Protein AF-0000000087152256 (afdb_homodimer)

Radius of gyration: 22.69 Å; Cα contacts (8 Å, |Δi|>4): 328; chains: 2; bounding box: 46×59×61 Å

Secondary structure (DSSP, 8-state):
--HHHHHHHHHHHHHHHHHHHHHHHHHHHHTT--HHHHHHHHHHHHSTTEEHHHHHHHHT--HHHHHHHHHHHHHTTSEEEEE-SS-TT-EEEEE-HHHHHHHHHHHHHHHHHHHHHTTTS-HHHHHHHHHHHHHHHHHHHHHHSSGGGTTT-/--HHHHHHHHHHHHHHHHHHHHHHHHHHHHTT--HHHHHHHHHHHHSTTEEHHHHHHHHT--HHHHHHHHHHHHHTTSEEEEEETTEEEEEEEEE-HHHHHHHHHHHHHHHHHHHHHTTTS-HHHHHHHHHHHHHHHHHHHHHHSSGGGTTT-

Nearest PDB structures (foldseek):
  3vod-assembly1_A  TM=8.094E-01  e=1.307E-08  Escherichia coli K-12
  5h3r-assembly1_B  TM=8.047E-01  e=1.226E-08  Escherichia coli K-12
  3bpx-assembly1_A  TM=7.370E-01  e=1.150E-08  unclassified
  7kfq-assembly1_A  TM=7.064E-01  e=1.798E-08  Variovorax paradoxus
  3bpv-assembly1_A-2  TM=7.721E-01  e=3.868E-08  unclassified

Structure (mmCIF, N/CA/C/O backbone):
data_AF-0000000087152256-model_v1
#
loop_
_entity.id
_entity.type
_entity.pdbx_description
1 polymer 'Transcriptional regulator SlyA'
#
loop_
_atom_site.group_PDB
_atom_site.id
_atom_site.type_symbol
_atom_site.label_atom_id
_atom_site.label_alt_id
_atom_site.label_comp_id
_atom_site.label_asym_id
_atom_site.label_entity_id
_atom_site.label_seq_id
_atom_site.pdbx_PDB_ins_code
_atom_site.Cartn_x
_atom_site.Cartn_y
_atom_site.Cartn_z
_atom_site.occupancy
_atom_site.B_iso_or_equiv
_atom_site.auth_seq_id
_atom_site.auth_comp_id
_atom_site.auth_asym_id
_atom_site.auth_atom_id
_atom_site.pdbx_PDB_model_num
ATOM 1 N N . MET A 1 1 ? -21.703 11 7.691 1 79.31 1 MET A N 1
ATOM 2 C CA . MET A 1 1 ? -20.438 10.461 8.211 1 79.31 1 MET A CA 1
ATOM 3 C C . MET A 1 1 ? -19.438 11.578 8.477 1 79.31 1 MET A C 1
ATOM 5 O O . MET A 1 1 ? -19.25 12.461 7.637 1 79.31 1 MET A O 1
ATOM 9 N N . SER A 1 2 ? -18.844 11.539 9.711 1 89 2 SER A N 1
ATOM 10 C CA . SER A 1 2 ? -17.922 12.617 10.078 1 89 2 SER A CA 1
ATOM 11 C C . SER A 1 2 ? -16.656 12.578 9.242 1 89 2 SER A C 1
ATOM 13 O O . SER A 1 2 ? -16.219 11.508 8.812 1 89 2 SER A O 1
ATOM 15 N N . LEU A 1 3 ? -16.141 13.758 8.977 1 89.31 3 LEU A N 1
ATOM 16 C CA . LEU A 1 3 ? -14.898 13.867 8.234 1 89.31 3 LEU A CA 1
ATOM 17 C C . LEU A 1 3 ? -13.758 13.156 8.969 1 89.31 3 LEU A C 1
ATOM 19 O O . LEU A 1 3 ? -12.875 12.57 8.336 1 89.31 3 LEU A O 1
ATOM 23 N N . ASP A 1 4 ? -13.867 13.203 10.219 1 90.06 4 ASP A N 1
ATOM 24 C CA . ASP A 1 4 ? -12.859 12.555 11.047 1 90.06 4 ASP A CA 1
ATOM 25 C C . ASP A 1 4 ? -12.852 11.039 10.82 1 90.06 4 ASP A C 1
ATOM 27 O O . ASP A 1 4 ? -11.789 10.422 10.719 1 90.06 4 ASP A O 1
ATOM 31 N N . LEU A 1 5 ? -14.078 10.531 10.75 1 92.81 5 LEU A N 1
ATOM 32 C CA . LEU A 1 5 ? -14.211 9.094 10.516 1 92.81 5 LEU A CA 1
ATOM 33 C C . LEU A 1 5 ? -13.648 8.719 9.148 1 92.81 5 LEU A C 1
ATOM 35 O O . LEU A 1 5 ? -12.953 7.707 9.016 1 92.81 5 LEU A O 1
ATOM 39 N N . LYS A 1 6 ? -13.891 9.555 8.188 1 95.06 6 LYS A N 1
ATOM 40 C CA . LYS A 1 6 ? -13.383 9.305 6.84 1 95.06 6 LYS A CA 1
ATOM 41 C C . LYS A 1 6 ? -11.859 9.359 6.801 1 95.06 6 LYS A C 1
ATOM 43 O O . LYS A 1 6 ? -11.219 8.5 6.199 1 95.06 6 LYS A O 1
ATOM 48 N N . ARG A 1 7 ? -11.297 10.266 7.496 1 92.25 7 ARG A N 1
ATOM 49 C CA . ARG A 1 7 ? -9.852 10.43 7.555 1 92.25 7 ARG A CA 1
ATOM 50 C C . ARG A 1 7 ? -9.195 9.234 8.234 1 92.25 7 ARG A C 1
ATOM 52 O O . ARG A 1 7 ? -8.156 8.75 7.781 1 92.25 7 ARG A O 1
ATOM 59 N N . GLN A 1 8 ? -9.852 8.891 9.273 1 92.44 8 GLN A N 1
ATOM 60 C CA . GLN A 1 8 ? -9.328 7.742 10.008 1 92.44 8 GLN A CA 1
ATOM 61 C C . GLN A 1 8 ? -9.297 6.492 9.133 1 92.44 8 GLN A C 1
ATOM 63 O O . GLN A 1 8 ? -8.328 5.73 9.156 1 92.44 8 GLN A O 1
ATOM 68 N N . PHE A 1 9 ? -10.367 6.316 8.375 1 96.19 9 PHE A N 1
ATOM 69 C CA . PHE A 1 9 ? -10.445 5.148 7.508 1 96.19 9 PHE A CA 1
ATOM 70 C C . PHE A 1 9 ? -9.328 5.168 6.473 1 96.19 9 PHE A C 1
ATOM 72 O O . PHE A 1 9 ? -8.633 4.164 6.285 1 96.19 9 PHE A O 1
ATOM 79 N N . ILE A 1 10 ? -9.117 6.293 5.816 1 95.12 10 ILE A N 1
ATOM 80 C CA . ILE A 1 10 ? -8.086 6.441 4.797 1 95.12 10 ILE A CA 1
ATOM 81 C C . ILE A 1 10 ? -6.715 6.145 5.406 1 95.12 10 ILE A C 1
ATOM 83 O O . ILE A 1 10 ? -5.938 5.375 4.844 1 95.12 10 ILE A O 1
ATOM 87 N N . ALA A 1 11 ? -6.48 6.703 6.543 1 90.31 11 ALA A N 1
ATOM 88 C CA . ALA A 1 11 ? -5.199 6.508 7.219 1 90.31 11 ALA A CA 1
ATOM 89 C C . ALA A 1 11 ? -4.984 5.039 7.574 1 90.31 11 ALA A C 1
ATOM 91 O O . ALA A 1 11 ? -3.9 4.492 7.359 1 90.31 11 ALA A O 1
ATOM 92 N N . GLN A 1 12 ? -6.004 4.426 8.094 1 93.69 12 GLN A N 1
ATOM 93 C CA . GLN A 1 12 ? -5.898 3.037 8.539 1 93.69 12 GLN A CA 1
ATOM 94 C C . GLN A 1 12 ? -5.723 2.094 7.348 1 93.69 12 GLN A C 1
ATOM 96 O O . GLN A 1 12 ? -5.023 1.084 7.449 1 93.69 12 GLN A O 1
ATOM 101 N N . LEU A 1 13 ? -6.418 2.367 6.23 1 96.12 13 LEU A N 1
ATOM 102 C CA . LEU A 1 13 ? -6.27 1.562 5.023 1 96.12 13 LEU A CA 1
ATOM 103 C C . LEU A 1 13 ? -4.828 1.582 4.527 1 96.12 13 LEU A C 1
ATOM 105 O O . LEU A 1 13 ? -4.242 0.529 4.262 1 96.12 13 LEU A O 1
ATOM 109 N N . VAL A 1 14 ? -4.234 2.715 4.484 1 91.81 14 VAL A N 1
ATOM 110 C CA . VAL A 1 14 ? -2.857 2.875 4.027 1 91.81 14 VAL A CA 1
ATOM 111 C C . VAL A 1 14 ? -1.905 2.18 5 1 91.81 14 VAL A C 1
ATOM 113 O O . VAL A 1 14 ? -1.032 1.416 4.582 1 91.81 14 VAL A O 1
ATOM 116 N N . GLU A 1 15 ? -2.094 2.367 6.273 1 89.88 15 GLU A N 1
ATOM 117 C CA . GLU A 1 15 ? -1.191 1.832 7.289 1 89.88 15 GLU A CA 1
ATOM 118 C C . GLU A 1 15 ? -1.275 0.31 7.352 1 89.88 15 GLU A C 1
ATOM 120 O O . GLU A 1 15 ? -0.25 -0.373 7.383 1 89.88 15 GLU A O 1
ATOM 125 N N . SER A 1 16 ? -2.467 -0.252 7.438 1 94.06 16 SER A N 1
ATOM 126 C CA . SER A 1 16 ? -2.645 -1.697 7.523 1 94.06 16 SER A CA 1
ATOM 127 C C . SER A 1 16 ? -2.086 -2.4 6.293 1 94.06 16 SER A C 1
ATOM 129 O O . SER A 1 16 ? -1.457 -3.453 6.402 1 94.06 16 SER A O 1
ATOM 131 N N . SER A 1 17 ? -2.338 -1.814 5.145 1 94.62 17 SER A N 1
ATOM 132 C CA . SER A 1 17 ? -1.815 -2.396 3.912 1 94.62 17 SER A CA 1
ATOM 133 C C . SER A 1 17 ? -0.291 -2.361 3.887 1 94.62 17 SER A C 1
ATOM 135 O O . SER A 1 17 ? 0.349 -3.291 3.393 1 94.62 17 SER A O 1
ATOM 137 N N . ARG A 1 18 ? 0.299 -1.274 4.328 1 89.75 18 ARG A N 1
ATOM 138 C CA . ARG A 1 18 ? 1.753 -1.191 4.414 1 89.75 18 ARG A CA 1
ATOM 139 C C . ARG A 1 18 ? 2.316 -2.309 5.285 1 89.75 18 ARG A C 1
ATOM 141 O O . ARG A 1 18 ? 3.256 -3 4.891 1 89.75 18 ARG A O 1
ATOM 148 N N . LEU A 1 19 ? 1.773 -2.463 6.453 1 90.19 19 LEU A N 1
ATOM 149 C CA . LEU A 1 19 ? 2.219 -3.506 7.371 1 90.19 19 LEU A CA 1
ATOM 150 C C . LEU A 1 19 ? 2.039 -4.887 6.75 1 90.19 19 LEU A C 1
ATOM 152 O O . LEU A 1 19 ? 2.922 -5.742 6.863 1 90.19 19 LEU A O 1
ATOM 156 N N . LEU A 1 20 ? 0.923 -5.125 6.113 1 93.31 20 LEU A N 1
ATOM 157 C CA . LEU A 1 20 ? 0.649 -6.395 5.453 1 93.31 20 LEU A CA 1
ATOM 158 C C . LEU A 1 20 ? 1.659 -6.66 4.344 1 93.31 20 LEU A C 1
ATOM 160 O O . LEU A 1 20 ? 2.199 -7.762 4.238 1 93.31 20 LEU A O 1
ATOM 164 N N . ARG A 1 21 ? 1.879 -5.684 3.525 1 90.5 21 ARG A N 1
ATOM 165 C CA . ARG A 1 21 ? 2.842 -5.82 2.438 1 90.5 21 ARG A CA 1
ATOM 166 C C . ARG A 1 21 ? 4.23 -6.16 2.973 1 90.5 21 ARG A C 1
ATOM 168 O O . ARG A 1 21 ? 4.914 -7.031 2.434 1 90.5 21 ARG A O 1
ATOM 175 N N . ASN A 1 22 ? 4.645 -5.43 3.967 1 89 22 ASN A N 1
ATOM 176 C CA . ASN A 1 22 ? 5.934 -5.73 4.582 1 89 22 ASN A CA 1
ATOM 177 C C . ASN A 1 22 ? 5.984 -7.16 5.109 1 89 22 ASN A C 1
ATOM 179 O O . ASN A 1 22 ? 6.996 -7.848 4.949 1 89 22 ASN A O 1
ATOM 183 N N . TYR A 1 23 ? 4.934 -7.555 5.773 1 90.56 23 TYR A N 1
ATOM 184 C CA . TYR A 1 23 ? 4.828 -8.914 6.293 1 90.56 23 TYR A CA 1
ATOM 185 C C . TYR A 1 23 ? 4.938 -9.938 5.172 1 90.56 23 TYR A C 1
ATOM 187 O O . TYR A 1 23 ? 5.664 -10.93 5.297 1 90.56 23 TYR A O 1
ATOM 195 N N . ILE A 1 24 ? 4.246 -9.734 4.09 1 90.5 24 ILE A N 1
ATOM 196 C CA . ILE A 1 24 ? 4.277 -10.609 2.922 1 90.5 24 ILE A CA 1
ATOM 197 C C . ILE A 1 24 ? 5.688 -10.641 2.338 1 90.5 24 ILE A C 1
ATOM 199 O O . ILE A 1 24 ? 6.223 -11.719 2.055 1 90.5 24 ILE A O 1
ATOM 203 N N . ASP A 1 25 ? 6.285 -9.508 2.158 1 88 25 ASP A N 1
ATOM 204 C CA . ASP A 1 25 ? 7.625 -9.406 1.583 1 88 25 ASP A CA 1
ATOM 205 C C . ASP A 1 25 ? 8.641 -10.172 2.424 1 88 25 ASP A C 1
ATOM 207 O O . ASP A 1 25 ? 9.5 -10.875 1.884 1 88 25 ASP A O 1
ATOM 211 N N . HIS A 1 26 ? 8.516 -9.977 3.684 1 88.44 26 HIS A N 1
ATOM 212 C CA . HIS A 1 26 ? 9.422 -10.672 4.594 1 88.44 26 HIS A CA 1
ATOM 213 C C . HIS A 1 26 ? 9.297 -12.188 4.445 1 88.44 26 HIS A C 1
ATOM 215 O O . HIS A 1 26 ? 10.305 -12.891 4.387 1 88.44 26 HIS A O 1
ATOM 221 N N . ARG A 1 27 ? 8.125 -12.633 4.375 1 86.88 27 ARG A N 1
ATOM 222 C CA . ARG A 1 27 ? 7.883 -14.07 4.246 1 86.88 27 ARG A CA 1
ATOM 223 C C . ARG A 1 27 ? 8.328 -14.578 2.877 1 86.88 27 ARG A C 1
ATOM 225 O O . ARG A 1 27 ? 8.852 -15.688 2.76 1 86.88 27 ARG A O 1
ATOM 232 N N . ALA A 1 28 ? 8.086 -13.805 1.854 1 85.44 28 ALA A N 1
ATOM 233 C CA . ALA A 1 28 ? 8.523 -14.164 0.505 1 85.44 28 ALA A CA 1
ATOM 234 C C . ALA A 1 28 ? 10.047 -14.258 0.425 1 85.44 28 ALA A C 1
ATOM 236 O O . ALA A 1 28 ? 10.586 -15.195 -0.163 1 85.44 28 ALA A O 1
ATOM 237 N N . LYS A 1 29 ? 10.703 -13.305 1.037 1 85.19 29 LYS A N 1
ATOM 238 C CA . LYS A 1 29 ? 12.164 -13.273 1.051 1 85.19 29 LYS A CA 1
ATOM 239 C C . LYS A 1 29 ? 12.734 -14.5 1.753 1 85.19 29 LYS A C 1
ATOM 241 O O . LYS A 1 29 ? 13.75 -15.047 1.328 1 85.19 29 LYS A O 1
ATOM 246 N N . ALA A 1 30 ? 12.102 -14.836 2.773 1 83 30 ALA A N 1
ATOM 247 C CA . ALA A 1 30 ? 12.531 -16.016 3.518 1 83 30 ALA A CA 1
ATOM 248 C C . ALA A 1 30 ? 12.492 -17.266 2.643 1 83 30 ALA A C 1
ATOM 250 O O . ALA A 1 30 ? 13.203 -18.234 2.902 1 83 30 ALA A O 1
ATOM 251 N N . ARG A 1 31 ? 11.766 -17.219 1.541 1 79.88 31 ARG A N 1
ATOM 252 C CA . ARG A 1 31 ? 11.664 -18.344 0.62 1 79.88 31 ARG A CA 1
ATOM 253 C C . ARG A 1 31 ? 12.461 -18.078 -0.655 1 79.88 31 ARG A C 1
ATOM 255 O O . ARG A 1 31 ? 12.32 -18.812 -1.639 1 79.88 31 ARG A O 1
ATOM 262 N N . GLY A 1 32 ? 13.172 -17 -0.677 1 79.62 32 GLY A N 1
ATOM 263 C CA . GLY A 1 32 ? 14.055 -16.703 -1.79 1 79.62 32 GLY A CA 1
ATOM 264 C C . GLY A 1 32 ? 13.336 -16.109 -2.984 1 79.62 32 GLY A C 1
ATOM 265 O O . GLY A 1 32 ? 13.742 -16.312 -4.129 1 79.62 32 GLY A O 1
ATOM 266 N N . THR A 1 33 ? 12.156 -15.492 -2.814 1 85.25 33 THR A N 1
ATOM 267 C CA . THR A 1 33 ? 11.375 -14.922 -3.902 1 85.25 33 THR A CA 1
ATOM 268 C C . THR A 1 33 ? 10.984 -13.477 -3.586 1 85.25 33 THR A C 1
ATOM 270 O O . THR A 1 33 ? 11.25 -12.984 -2.486 1 85.25 33 THR A O 1
ATOM 273 N N . THR A 1 34 ? 10.477 -12.781 -4.559 1 85.56 34 THR A N 1
ATOM 274 C CA . THR A 1 34 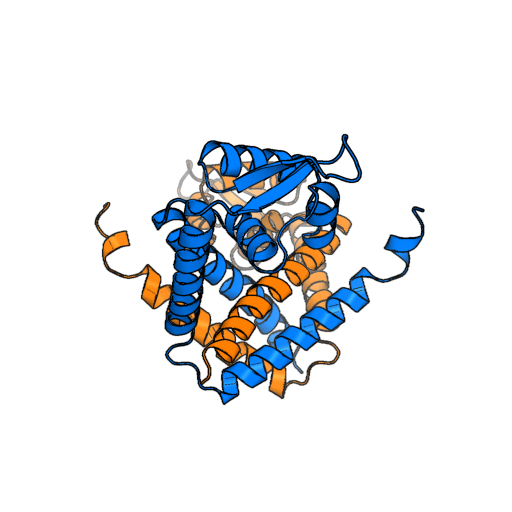? 9.953 -11.43 -4.398 1 85.56 34 THR A CA 1
ATOM 275 C C . THR A 1 34 ? 8.484 -11.359 -4.82 1 85.56 34 THR A C 1
ATOM 277 O O . THR A 1 34 ? 7.996 -12.25 -5.516 1 85.56 34 THR A O 1
ATOM 280 N N . ARG A 1 35 ? 7.855 -10.305 -4.367 1 82.62 35 ARG A N 1
ATOM 281 C CA . ARG A 1 35 ? 6.461 -10.109 -4.742 1 82.62 35 ARG A CA 1
ATOM 282 C C . ARG A 1 35 ? 6.309 -10.031 -6.258 1 82.62 35 ARG A C 1
ATOM 284 O O . ARG A 1 35 ? 5.34 -10.555 -6.82 1 82.62 35 ARG A O 1
ATOM 291 N N . ALA A 1 36 ? 7.234 -9.359 -6.898 1 83.69 36 ALA A N 1
ATOM 292 C CA . ALA A 1 36 ? 7.191 -9.234 -8.352 1 83.69 36 ALA A CA 1
ATOM 293 C C . ALA A 1 36 ? 7.281 -10.602 -9.023 1 83.69 36 ALA A C 1
ATOM 295 O O . ALA A 1 36 ? 6.594 -10.852 -10.016 1 83.69 36 ALA A O 1
ATOM 296 N N . GLN A 1 37 ? 8.062 -11.398 -8.453 1 87.56 37 GLN A N 1
ATOM 297 C CA . GLN A 1 37 ? 8.188 -12.75 -9 1 87.56 37 GLN A CA 1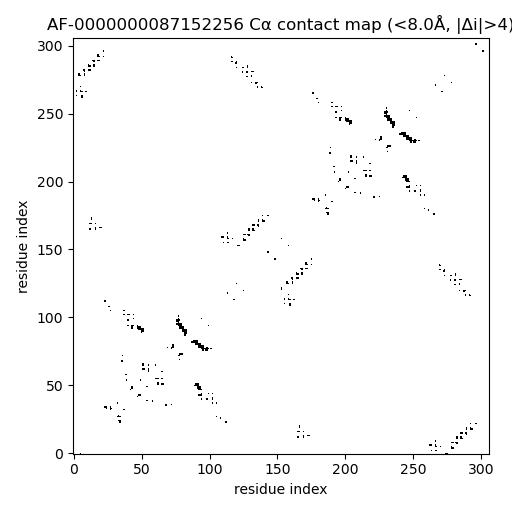
ATOM 298 C C . GLN A 1 37 ? 6.902 -13.547 -8.797 1 87.56 37 GLN A C 1
ATOM 300 O O . GLN A 1 37 ? 6.492 -14.305 -9.672 1 87.56 37 GLN A O 1
ATOM 305 N N . TRP A 1 38 ? 6.27 -13.32 -7.664 1 88.06 38 TRP A N 1
ATOM 306 C CA . TRP A 1 38 ? 5.02 -14.008 -7.352 1 88.06 38 TRP A CA 1
ATOM 307 C C . TRP A 1 38 ? 3.961 -13.719 -8.414 1 88.06 38 TRP A C 1
ATOM 309 O O . TRP A 1 38 ? 3.293 -14.633 -8.898 1 88.06 38 TRP A O 1
ATOM 319 N N . ILE A 1 39 ? 3.84 -12.516 -8.703 1 86.19 39 ILE A N 1
ATOM 320 C CA . ILE A 1 39 ? 2.799 -12.086 -9.633 1 86.19 39 ILE A CA 1
ATOM 321 C C . ILE A 1 39 ? 3 -12.758 -10.984 1 86.19 39 ILE A C 1
ATOM 323 O O . ILE A 1 39 ? 2.045 -13.258 -11.586 1 86.19 39 ILE A O 1
ATOM 327 N N . VAL A 1 40 ? 4.215 -12.812 -11.453 1 91.44 40 VAL A N 1
ATOM 328 C CA . VAL A 1 40 ? 4.535 -13.43 -12.734 1 91.44 40 VAL A CA 1
ATOM 329 C C . VAL A 1 40 ? 4.266 -14.938 -12.664 1 91.44 40 VAL A C 1
ATOM 331 O O . VAL A 1 40 ? 3.604 -15.492 -13.547 1 91.44 40 VAL A O 1
ATOM 334 N N . LEU A 1 41 ? 4.742 -15.562 -11.625 1 93.12 41 LEU A N 1
ATOM 335 C CA . LEU A 1 41 ? 4.633 -17.016 -11.469 1 93.12 41 LEU A CA 1
ATOM 336 C C . LEU A 1 41 ? 3.174 -17.438 -11.352 1 93.12 41 LEU A C 1
ATOM 338 O O . LEU A 1 41 ? 2.752 -18.406 -11.977 1 93.12 41 LEU A O 1
ATOM 342 N N . PHE A 1 42 ? 2.428 -16.719 -10.602 1 90.69 42 PHE A N 1
ATOM 343 C CA . PHE A 1 42 ? 1.02 -17.047 -10.422 1 90.69 42 PHE A CA 1
ATOM 344 C C . PHE A 1 42 ? 0.244 -16.844 -11.719 1 90.69 42 PHE A C 1
ATOM 346 O O . PHE A 1 42 ? -0.636 -17.641 -12.055 1 90.69 42 PHE A O 1
ATOM 353 N N . ARG A 1 43 ? 0.537 -15.766 -12.375 1 91.44 43 ARG A N 1
ATOM 354 C CA . ARG A 1 43 ? -0.142 -15.516 -13.648 1 91.44 43 ARG A CA 1
ATOM 355 C C . ARG A 1 43 ? 0.139 -16.641 -14.641 1 91.44 43 ARG A C 1
ATOM 357 O O . ARG A 1 43 ? -0.769 -17.094 -15.336 1 91.44 43 ARG A O 1
ATOM 364 N N . LEU A 1 44 ? 1.354 -17.109 -14.734 1 93.88 44 LEU A N 1
ATOM 365 C CA . LEU A 1 44 ? 1.743 -18.156 -15.68 1 93.88 44 LEU A CA 1
ATOM 366 C C . LEU A 1 44 ? 1.188 -19.5 -15.258 1 93.88 44 LEU A C 1
ATOM 368 O O . LEU A 1 44 ? 0.98 -20.391 -16.094 1 93.88 44 LEU A O 1
ATOM 372 N N . ARG A 1 45 ? 1.032 -19.672 -13.969 1 92.06 45 ARG A N 1
ATOM 373 C CA . ARG A 1 45 ? 0.361 -20.875 -13.508 1 92.06 45 ARG A CA 1
ATOM 374 C C . ARG A 1 45 ? -1.078 -20.938 -14.008 1 92.06 45 ARG A C 1
ATOM 376 O O . ARG A 1 45 ? -1.573 -22 -14.383 1 92.06 45 ARG A O 1
ATOM 383 N N . GLU A 1 46 ? -1.726 -19.859 -13.969 1 90 46 GLU A N 1
ATOM 384 C CA . GLU A 1 46 ? -3.115 -19.766 -14.414 1 90 46 GLU A CA 1
ATOM 385 C C . GLU A 1 46 ? -3.223 -19.844 -15.93 1 90 46 GLU A C 1
ATOM 387 O O . GLU A 1 46 ? -4.195 -20.391 -16.453 1 90 46 GLU A O 1
ATOM 392 N N . GLN A 1 47 ? -2.295 -19.234 -16.594 1 90.81 47 GLN A N 1
ATOM 393 C CA . GLN A 1 47 ? -2.291 -19.203 -18.062 1 90.81 47 GLN A CA 1
ATOM 394 C C . GLN A 1 47 ? -0.876 -19.344 -18.609 1 90.81 47 GLN A C 1
ATOM 396 O O . GLN A 1 47 ? -0.194 -18.344 -18.859 1 90.81 47 GLN A O 1
ATOM 401 N N . GLU A 1 48 ? -0.511 -20.578 -18.938 1 90.38 48 GLU A N 1
ATOM 402 C CA . GLU A 1 48 ? 0.806 -20.828 -19.516 1 90.38 48 GLU A CA 1
ATOM 403 C C . GLU A 1 48 ? 0.839 -20.438 -21 1 90.38 48 GLU A C 1
ATOM 405 O O . GLU A 1 48 ? -0.208 -20.328 -21.641 1 90.38 48 GLU A O 1
ATOM 410 N N . GLY A 1 49 ? 2.014 -20.172 -21.453 1 93.25 49 GLY A N 1
ATOM 411 C CA . GLY A 1 49 ? 2.197 -19.922 -22.875 1 93.25 49 GLY A CA 1
ATOM 412 C C . GLY A 1 49 ? 1.992 -18.469 -23.266 1 93.25 49 GLY A C 1
ATOM 413 O O . GLY A 1 49 ? 1.911 -18.141 -24.453 1 93.25 49 GLY A O 1
ATOM 414 N N . LEU A 1 50 ? 1.813 -17.656 -22.344 1 94.31 50 LEU A N 1
ATOM 415 C CA . LEU A 1 50 ? 1.736 -16.234 -22.641 1 94.31 50 LEU A CA 1
ATOM 416 C C . LEU A 1 50 ? 3.057 -15.719 -23.203 1 94.31 50 LEU A C 1
ATOM 418 O O . LEU A 1 50 ? 4.129 -16.156 -22.781 1 94.31 50 LEU A O 1
ATOM 422 N N . SER A 1 51 ? 2.928 -14.758 -24.156 1 94.31 51 SER A N 1
ATOM 423 C CA . SER A 1 51 ? 4.117 -14.039 -24.594 1 94.31 51 SER A CA 1
ATOM 424 C C . SER A 1 51 ? 4.531 -12.977 -23.578 1 94.31 51 SER A C 1
ATOM 426 O O . SER A 1 51 ? 3.76 -12.648 -22.672 1 94.31 51 SER A O 1
ATOM 428 N N . GLN A 1 52 ? 5.754 -12.555 -23.719 1 93.19 52 GLN A N 1
ATOM 429 C CA . GLN A 1 52 ? 6.203 -11.469 -22.844 1 93.19 52 GLN A CA 1
ATOM 430 C C . GLN A 1 52 ? 5.301 -10.25 -22.984 1 93.19 52 GLN A C 1
ATOM 432 O O . GLN A 1 52 ? 4.984 -9.594 -21.984 1 93.19 52 GLN A O 1
ATOM 437 N N . VAL A 1 53 ? 4.871 -9.977 -24.234 1 91.12 53 VAL A N 1
ATOM 438 C CA . VAL A 1 53 ? 4.02 -8.828 -24.5 1 91.12 53 VAL A CA 1
ATOM 439 C C . VAL A 1 53 ? 2.662 -9.016 -23.828 1 91.12 53 VAL A C 1
ATOM 441 O O . VAL A 1 53 ? 2.17 -8.109 -23.156 1 91.12 53 VAL A O 1
ATOM 444 N N . ASP A 1 54 ? 2.094 -10.125 -23.953 1 91.31 54 ASP A N 1
ATOM 445 C CA . ASP A 1 54 ? 0.807 -10.43 -23.328 1 91.31 54 ASP A CA 1
ATOM 446 C C . ASP A 1 54 ? 0.898 -10.359 -21.812 1 91.31 54 ASP A C 1
ATOM 448 O O . ASP A 1 54 ? -0.011 -9.844 -21.141 1 91.31 54 ASP A O 1
ATOM 452 N N . LEU A 1 55 ? 1.965 -10.906 -21.297 1 92.88 55 LEU A N 1
ATOM 453 C CA . LEU A 1 55 ? 2.16 -10.922 -19.859 1 92.88 55 LEU A CA 1
ATOM 454 C C . LEU A 1 55 ? 2.301 -9.5 -19.312 1 92.88 55 LEU A C 1
ATOM 456 O O . LEU A 1 55 ? 1.733 -9.18 -18.266 1 92.88 55 LEU A O 1
ATOM 460 N N . ALA A 1 56 ? 3.027 -8.688 -20.016 1 91.19 56 ALA A N 1
ATOM 461 C CA . ALA A 1 56 ? 3.182 -7.289 -19.625 1 91.19 56 ALA A CA 1
ATOM 462 C C . ALA A 1 56 ? 1.833 -6.578 -19.578 1 91.19 56 ALA A C 1
ATOM 464 O O . ALA A 1 56 ? 1.551 -5.82 -18.641 1 91.19 56 ALA A O 1
ATOM 465 N N . ASP A 1 57 ? 0.987 -6.809 -20.547 1 87.5 57 ASP A N 1
ATOM 466 C CA . ASP A 1 57 ? -0.338 -6.207 -20.641 1 87.5 57 ASP A CA 1
ATOM 467 C C . ASP A 1 57 ? -1.236 -6.66 -19.5 1 87.5 57 ASP A C 1
ATOM 469 O O . ASP A 1 57 ? -1.872 -5.832 -18.844 1 87.5 57 ASP A O 1
ATOM 473 N N . VAL A 1 58 ? -1.175 -7.93 -19.25 1 82.94 58 VAL A N 1
ATOM 474 C CA . VAL A 1 58 ? -2.023 -8.516 -18.203 1 82.94 58 VAL A CA 1
ATOM 475 C C . VAL A 1 58 ? -1.604 -7.984 -16.844 1 82.94 58 VAL A C 1
ATOM 477 O O . VAL A 1 58 ? -2.453 -7.715 -15.984 1 82.94 58 VAL A O 1
ATOM 480 N N . LEU A 1 59 ? -0.359 -7.855 -16.578 1 83.62 59 LEU A N 1
ATOM 481 C CA . LEU A 1 59 ? 0.148 -7.457 -15.266 1 83.62 59 LEU A CA 1
ATOM 482 C C . LEU A 1 59 ? 0.257 -5.938 -15.164 1 83.62 59 LEU A C 1
ATOM 484 O O . LEU A 1 59 ? 0.583 -5.406 -14.102 1 83.62 59 LEU A O 1
ATOM 488 N N . GLU A 1 60 ? 0.027 -5.277 -16.266 1 80 60 GLU A N 1
ATOM 489 C CA . GLU A 1 60 ? 0.155 -3.826 -16.328 1 80 60 GLU A CA 1
ATOM 490 C C . GLU A 1 60 ? 1.542 -3.373 -15.875 1 80 60 GLU A C 1
ATOM 492 O O . GLU A 1 60 ? 1.668 -2.465 -15.055 1 80 60 GLU A O 1
ATOM 497 N N . LEU A 1 61 ? 2.516 -4.035 -16.328 1 82.44 61 LEU A N 1
ATOM 498 C CA . LEU A 1 61 ? 3.912 -3.709 -16.062 1 82.44 61 LEU A CA 1
ATOM 499 C C . LEU A 1 61 ? 4.609 -3.203 -17.312 1 82.44 61 LEU A C 1
ATOM 501 O O . LEU A 1 61 ? 4.262 -3.611 -18.438 1 82.44 61 LEU A O 1
ATOM 505 N N . GLN A 1 62 ? 5.598 -2.328 -17.078 1 84.69 62 GLN A N 1
ATOM 506 C CA . GLN A 1 62 ? 6.449 -1.906 -18.188 1 84.69 62 GLN A CA 1
ATOM 507 C C . GLN A 1 62 ? 7.293 -3.066 -18.703 1 84.69 62 GLN A C 1
ATOM 509 O O . GLN A 1 62 ? 7.816 -3.861 -17.922 1 84.69 62 GLN A O 1
ATOM 514 N N . PRO A 1 63 ? 7.406 -3.145 -20.031 1 85.5 63 PRO A N 1
ATOM 515 C CA . 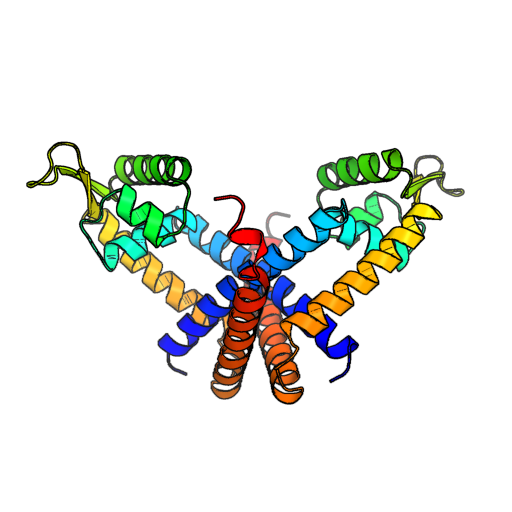PRO A 1 63 ? 8.117 -4.27 -20.641 1 85.5 63 PRO A CA 1
ATOM 516 C C . PRO A 1 63 ? 9.547 -4.418 -20.109 1 85.5 63 PRO A C 1
ATOM 518 O O . PRO A 1 63 ? 10 -5.539 -19.859 1 85.5 63 PRO A O 1
ATOM 521 N N . ILE A 1 64 ? 10.164 -3.385 -19.953 1 85.06 64 ILE A N 1
ATOM 522 C CA . ILE A 1 64 ? 11.555 -3.449 -19.516 1 85.06 64 ILE A CA 1
ATOM 523 C C . ILE A 1 64 ? 11.633 -4.094 -18.125 1 85.06 64 ILE A C 1
ATOM 525 O O . ILE A 1 64 ? 12.523 -4.91 -17.875 1 85.06 64 ILE A O 1
ATOM 529 N N . SER A 1 65 ? 10.75 -3.711 -17.203 1 87 65 SER A N 1
ATOM 530 C CA . SER A 1 65 ? 10.703 -4.27 -15.859 1 87 65 SER A CA 1
ATOM 531 C C . SER A 1 65 ? 10.391 -5.762 -15.891 1 87 65 SER A C 1
ATOM 533 O O . SER A 1 65 ? 10.969 -6.539 -15.125 1 87 65 SER A O 1
ATOM 535 N N . LEU A 1 66 ? 9.617 -6.062 -16.766 1 92.75 66 LEU A N 1
ATOM 536 C CA . LEU A 1 66 ? 9.203 -7.457 -16.875 1 92.75 66 LEU A CA 1
ATOM 537 C C . LEU A 1 66 ? 10.328 -8.32 -17.422 1 92.75 66 LEU A C 1
ATOM 539 O O . LEU A 1 66 ? 10.547 -9.438 -16.953 1 92.75 66 LEU A O 1
ATOM 543 N N . VAL A 1 67 ? 11.07 -7.82 -18.438 1 92.56 67 VAL A N 1
ATOM 544 C CA . VAL A 1 67 ? 12.141 -8.578 -19.078 1 92.56 67 VAL A CA 1
ATOM 545 C C . VAL A 1 67 ? 13.18 -8.984 -18.031 1 92.56 67 VAL A C 1
ATOM 547 O O . VAL A 1 67 ? 13.602 -10.141 -17.984 1 92.56 67 VAL A O 1
ATOM 550 N N . ARG A 1 68 ? 13.531 -8.047 -17.25 1 92.5 68 ARG A N 1
ATOM 551 C CA . ARG A 1 68 ? 14.516 -8.32 -16.203 1 92.5 68 ARG A CA 1
ATOM 552 C C . ARG A 1 68 ? 14.016 -9.391 -15.242 1 92.5 68 ARG A C 1
ATOM 554 O O . ARG A 1 68 ? 14.781 -10.266 -14.82 1 92.5 68 ARG A O 1
ATOM 561 N N . LEU A 1 69 ? 12.82 -9.305 -14.906 1 92.31 69 LEU A N 1
ATOM 562 C CA . LEU A 1 69 ? 12.195 -10.273 -14.008 1 92.31 69 LEU A CA 1
ATOM 563 C C . LEU A 1 69 ? 12.164 -11.656 -14.648 1 92.31 69 LEU A C 1
ATOM 565 O O . LEU A 1 69 ? 12.508 -12.648 -14 1 92.31 69 LEU A O 1
ATOM 569 N N . LEU A 1 70 ? 11.852 -11.688 -15.852 1 95.19 70 LEU A N 1
ATOM 570 C CA . LEU A 1 70 ? 11.781 -12.953 -16.578 1 95.19 70 LEU A CA 1
ATOM 571 C C . LEU A 1 70 ? 13.164 -13.57 -16.719 1 95.19 70 LEU A C 1
ATOM 573 O O . LEU A 1 70 ? 13.328 -14.781 -16.531 1 95.19 70 LEU A O 1
ATOM 577 N N . ASP A 1 71 ? 14.133 -12.766 -17.078 1 94.94 71 ASP A N 1
ATOM 578 C CA . ASP A 1 71 ? 15.508 -13.25 -17.234 1 94.94 71 ASP A CA 1
ATOM 579 C C . ASP A 1 71 ? 16 -13.914 -15.945 1 94.94 71 ASP A C 1
ATOM 581 O O . ASP A 1 71 ? 16.609 -14.984 -15.984 1 94.94 71 ASP A O 1
ATOM 585 N N . ARG A 1 72 ? 15.672 -13.336 -14.852 1 93.56 72 ARG A N 1
ATOM 586 C CA . ARG A 1 72 ? 16.078 -13.875 -13.555 1 93.56 72 ARG A CA 1
ATOM 587 C C . ARG A 1 72 ? 15.391 -15.211 -13.281 1 93.56 72 ARG A C 1
ATOM 589 O O . ARG A 1 72 ? 16.016 -16.141 -12.789 1 93.56 72 ARG A O 1
ATOM 596 N N . LEU A 1 73 ? 14.141 -15.312 -13.578 1 94.88 73 LEU A N 1
ATOM 597 C CA . LEU A 1 73 ? 13.375 -16.531 -13.336 1 94.88 73 LEU A CA 1
ATOM 598 C C . LEU A 1 73 ? 13.859 -17.656 -14.234 1 94.88 73 LEU A C 1
ATOM 600 O O . LEU A 1 73 ? 13.906 -18.812 -13.812 1 94.88 73 LEU A O 1
ATOM 604 N N . VAL A 1 74 ? 14.25 -17.328 -15.445 1 95.81 74 VAL A N 1
ATOM 605 C CA . VAL A 1 74 ? 14.805 -18.312 -16.375 1 95.81 74 VAL A CA 1
ATOM 606 C C . VAL A 1 74 ? 16.172 -18.766 -15.875 1 95.81 74 VAL A C 1
ATOM 608 O O . VAL A 1 74 ? 16.469 -19.953 -15.859 1 95.81 74 VAL A O 1
ATOM 611 N N . GLU A 1 75 ? 16.938 -17.781 -15.516 1 94.94 75 GLU A N 1
ATOM 612 C CA . GLU A 1 75 ? 18.266 -18.078 -15 1 94.94 75 GLU A CA 1
ATOM 613 C C . GLU A 1 75 ? 18.203 -19 -13.789 1 94.94 75 GLU A C 1
ATOM 615 O O . GLU A 1 75 ? 19.062 -19.875 -13.617 1 94.94 75 GLU A O 1
ATOM 620 N N . HIS A 1 76 ? 17.156 -18.938 -12.984 1 93.56 76 HIS A N 1
ATOM 621 C CA . HIS A 1 76 ? 17 -19.734 -11.773 1 93.56 76 HIS A CA 1
ATOM 622 C C . HIS A 1 76 ? 16.281 -21.047 -12.07 1 93.56 76 HIS A C 1
ATOM 624 O O . HIS A 1 76 ? 15.984 -21.812 -11.156 1 93.56 76 HIS A O 1
ATOM 630 N N . GLY A 1 77 ? 16 -21.25 -13.367 1 94.62 77 GLY A N 1
ATOM 631 C CA . GLY A 1 77 ? 15.406 -22.516 -13.789 1 94.62 77 GLY A CA 1
ATOM 632 C C . GLY A 1 77 ? 13.938 -22.641 -13.422 1 94.62 77 GLY A C 1
ATOM 633 O O . GLY A 1 77 ? 13.422 -23.734 -13.266 1 94.62 77 GLY A O 1
ATOM 634 N N . LEU A 1 78 ? 13.219 -21.562 -13.258 1 95.19 78 LEU A N 1
ATOM 635 C CA . LEU A 1 78 ? 11.82 -21.562 -12.836 1 95.19 78 LEU A CA 1
ATOM 636 C C . LEU A 1 78 ? 10.891 -21.375 -14.031 1 95.19 78 LEU A C 1
ATOM 638 O O . LEU A 1 78 ? 9.711 -21.719 -13.961 1 95.19 78 LEU A O 1
ATOM 642 N N . LEU A 1 79 ? 11.445 -20.734 -15.039 1 95.81 79 LEU A N 1
ATOM 643 C CA . LEU A 1 79 ? 10.719 -20.469 -16.281 1 95.81 79 LEU A CA 1
ATOM 644 C C . LEU A 1 79 ? 11.531 -20.906 -17.484 1 95.81 79 LEU A C 1
ATOM 646 O O . LEU A 1 79 ? 12.766 -20.984 -17.422 1 95.81 79 LEU A O 1
ATOM 650 N N . GLU A 1 80 ? 10.883 -21.188 -18.5 1 96.88 80 GLU A N 1
ATOM 651 C CA . GLU A 1 80 ? 11.531 -21.438 -19.781 1 96.88 80 GLU A CA 1
ATOM 652 C C . GLU A 1 80 ? 10.812 -20.719 -20.922 1 96.88 80 GLU A C 1
ATOM 654 O O . GLU A 1 80 ? 9.602 -20.516 -20.875 1 96.88 80 GLU A O 1
ATOM 659 N N . ARG A 1 81 ? 11.602 -20.344 -21.828 1 95.94 81 ARG A N 1
ATOM 660 C CA . ARG A 1 81 ? 11.086 -19.75 -23.062 1 95.94 81 ARG A CA 1
ATOM 661 C C . ARG A 1 81 ? 11.039 -20.766 -24.188 1 95.94 81 ARG A C 1
ATOM 663 O O . ARG A 1 81 ? 12 -21.516 -24.391 1 95.94 81 ARG A O 1
ATOM 670 N N . ARG A 1 82 ? 9.906 -20.812 -24.766 1 95.38 82 ARG A N 1
ATOM 671 C CA . ARG A 1 82 ? 9.758 -21.672 -25.938 1 95.38 82 ARG A CA 1
ATOM 672 C C . ARG A 1 82 ? 9.32 -20.859 -27.156 1 95.38 82 ARG A C 1
ATOM 674 O O . ARG A 1 82 ? 8.461 -19.984 -27.047 1 95.38 82 ARG A O 1
ATOM 681 N N . PRO A 1 83 ? 9.914 -21.172 -28.281 1 93.62 83 PRO A N 1
ATOM 682 C CA . PRO A 1 83 ? 9.477 -20.453 -29.484 1 93.62 83 PRO A CA 1
ATOM 683 C C . PRO A 1 83 ? 8.016 -20.719 -29.828 1 93.62 83 PRO A C 1
ATOM 685 O O . PRO A 1 83 ? 7.523 -21.844 -29.672 1 93.62 83 PRO A O 1
ATOM 688 N N . ASP A 1 84 ? 7.312 -19.672 -30.188 1 91.19 84 ASP A N 1
ATOM 689 C CA . ASP A 1 84 ? 5.941 -19.828 -30.672 1 91.19 84 ASP A CA 1
ATOM 690 C C . ASP A 1 84 ? 5.906 -20.531 -32 1 91.19 84 ASP A C 1
ATOM 692 O O . ASP A 1 84 ? 6.594 -20.141 -32.969 1 91.19 84 ASP A O 1
ATOM 696 N N . PRO A 1 85 ? 5.18 -21.547 -32.062 1 87.62 85 PRO A N 1
ATOM 697 C CA . PRO A 1 85 ? 5.133 -22.281 -33.312 1 87.62 85 PRO A CA 1
ATOM 698 C C . PRO A 1 85 ? 4.562 -21.453 -34.469 1 87.62 85 PRO A C 1
ATOM 700 O O . PRO A 1 85 ? 4.832 -21.75 -35.625 1 87.62 85 PRO A O 1
ATOM 703 N N . ARG A 1 86 ? 3.811 -20.469 -34.156 1 89.94 86 ARG A N 1
ATOM 704 C CA . ARG A 1 86 ? 3.127 -19.688 -35.188 1 89.94 86 ARG A CA 1
ATOM 705 C C . ARG A 1 86 ? 3.883 -18.391 -35.469 1 89.94 86 ARG A C 1
ATOM 707 O O . ARG A 1 86 ? 3.58 -17.703 -36.438 1 89.94 86 ARG A O 1
ATOM 714 N N . ASP A 1 87 ? 4.707 -18.016 -34.625 1 87.94 87 ASP A N 1
ATOM 715 C CA . ASP A 1 87 ? 5.465 -16.781 -34.75 1 87.94 87 ASP A CA 1
ATOM 716 C C . ASP A 1 87 ? 6.887 -16.938 -34.219 1 87.94 87 ASP A C 1
ATOM 718 O O . ASP A 1 87 ? 7.117 -16.797 -33.031 1 87.94 87 ASP A O 1
ATOM 722 N N . ARG A 1 88 ? 7.812 -17.062 -35.125 1 84.56 88 ARG A N 1
ATOM 723 C CA . ARG A 1 88 ? 9.188 -17.375 -34.781 1 84.56 88 ARG A CA 1
ATOM 724 C C . ARG A 1 88 ? 9.82 -16.234 -33.969 1 84.56 88 ARG A C 1
ATOM 726 O O . ARG A 1 88 ? 10.797 -16.438 -33.25 1 84.56 88 ARG A O 1
ATOM 733 N N . ARG A 1 89 ? 9.258 -15.117 -34 1 87 89 ARG A N 1
ATOM 734 C CA . ARG A 1 89 ? 9.844 -13.961 -33.312 1 87 89 ARG A CA 1
ATOM 735 C C . ARG A 1 89 ? 9.312 -13.828 -31.891 1 87 89 ARG A C 1
ATOM 737 O O . ARG A 1 89 ? 9.805 -13 -31.125 1 87 89 ARG A O 1
ATOM 744 N N . THR A 1 90 ? 8.352 -14.664 -31.734 1 90.69 90 THR A N 1
ATOM 745 C CA . THR A 1 90 ? 7.727 -14.562 -30.422 1 90.69 90 THR A CA 1
ATOM 746 C C . THR A 1 90 ? 8.07 -15.781 -29.562 1 90.69 90 THR A C 1
ATOM 748 O O . THR A 1 90 ? 8.062 -16.906 -30.062 1 90.69 90 THR A O 1
ATOM 751 N N . ASN A 1 91 ? 8.469 -15.5 -28.359 1 93.88 91 ASN A N 1
ATOM 752 C CA . ASN A 1 91 ? 8.664 -16.578 -27.391 1 93.88 91 ASN A CA 1
ATOM 753 C C . ASN A 1 91 ? 7.484 -16.672 -26.422 1 93.88 91 ASN A C 1
ATOM 755 O O . ASN A 1 91 ? 6.895 -15.664 -26.047 1 93.88 91 ASN A O 1
ATOM 759 N N . ARG A 1 92 ? 7.203 -17.938 -26.094 1 96.31 92 ARG A N 1
ATOM 760 C CA . ARG A 1 92 ? 6.172 -18.219 -25.094 1 96.31 92 ARG A CA 1
ATOM 761 C C . ARG A 1 92 ? 6.797 -18.625 -23.766 1 96.31 92 ARG A C 1
ATOM 763 O O . ARG A 1 92 ? 7.871 -19.234 -23.734 1 96.31 92 ARG A O 1
ATOM 770 N N . LEU A 1 93 ? 6.07 -18.328 -22.719 1 97 93 LEU A N 1
ATOM 771 C CA . LEU A 1 93 ? 6.609 -18.531 -21.375 1 97 93 LEU A CA 1
ATOM 772 C C . LEU A 1 93 ? 5.922 -19.703 -20.688 1 97 93 LEU A C 1
ATOM 774 O O . LEU A 1 93 ? 4.691 -19.781 -20.656 1 97 93 LEU A O 1
ATOM 778 N N . PHE A 1 94 ? 6.754 -20.625 -20.172 1 96.94 94 PHE A N 1
ATOM 779 C CA . PHE A 1 94 ? 6.238 -21.797 -19.469 1 96.94 94 PHE A CA 1
ATOM 780 C C . PHE A 1 94 ? 6.961 -22 -18.141 1 96.94 94 PHE A C 1
ATOM 782 O O . PHE A 1 94 ? 8.164 -21.75 -18.047 1 96.94 94 PHE A O 1
ATOM 789 N N . LEU A 1 95 ? 6.145 -22.484 -17.188 1 96.94 95 LEU A N 1
ATOM 790 C CA . LEU A 1 95 ? 6.781 -22.875 -15.93 1 96.94 95 LEU A CA 1
ATOM 791 C C . LEU A 1 95 ? 7.539 -24.188 -16.094 1 96.94 95 LEU A C 1
ATOM 793 O O . LEU A 1 95 ? 7.066 -25.094 -16.781 1 96.94 95 LEU A O 1
ATOM 797 N N . THR A 1 96 ? 8.766 -24.25 -15.547 1 96.94 96 THR A N 1
ATOM 798 C CA . THR A 1 96 ? 9.445 -25.531 -15.406 1 96.94 96 THR A CA 1
ATOM 799 C C . THR A 1 96 ? 8.852 -26.344 -14.258 1 96.94 96 THR A C 1
ATOM 801 O O . THR A 1 96 ? 7.938 -25.875 -13.57 1 96.94 96 THR A O 1
ATOM 804 N N . ARG A 1 97 ? 9.305 -27.625 -14.078 1 95.88 97 ARG A N 1
ATOM 805 C CA . ARG A 1 97 ? 8.898 -28.406 -12.914 1 95.88 97 ARG A CA 1
ATOM 806 C C . ARG A 1 97 ? 9.25 -27.688 -11.617 1 95.88 97 ARG A C 1
ATOM 808 O O . ARG A 1 97 ? 8.438 -27.641 -10.688 1 95.88 97 ARG A O 1
ATOM 815 N N . GLY A 1 98 ? 10.438 -27.109 -11.633 1 94 98 GLY A N 1
ATOM 816 C CA . GLY A 1 98 ? 10.852 -26.312 -10.484 1 94 98 GLY A CA 1
ATOM 817 C C . GLY A 1 98 ? 10 -25.078 -10.258 1 94 98 GLY A C 1
ATOM 818 O O . GLY A 1 98 ? 9.695 -24.734 -9.117 1 94 98 GLY A O 1
ATOM 819 N N . GLY A 1 99 ? 9.617 -24.453 -11.375 1 93.88 99 GLY A N 1
ATOM 820 C CA . GLY A 1 99 ? 8.727 -23.312 -11.297 1 93.88 99 GLY A CA 1
ATOM 821 C C . GLY A 1 99 ? 7.359 -23.641 -10.734 1 93.88 99 GLY A C 1
ATOM 822 O O . GLY A 1 99 ? 6.824 -22.906 -9.906 1 93.88 99 GLY A O 1
ATOM 823 N N . ARG A 1 100 ? 6.832 -24.75 -11.117 1 94.44 100 ARG A N 1
ATOM 824 C CA . ARG A 1 100 ? 5.527 -25.203 -10.641 1 94.44 100 ARG A CA 1
ATOM 825 C C . ARG A 1 100 ? 5.578 -25.531 -9.148 1 94.44 100 ARG A C 1
ATOM 827 O O . ARG A 1 100 ? 4.656 -25.188 -8.406 1 94.44 100 ARG A O 1
ATOM 834 N N . GLN A 1 101 ? 6.645 -26.188 -8.781 1 93.31 101 GLN A N 1
ATOM 835 C CA . GLN A 1 101 ? 6.812 -26.5 -7.367 1 93.31 101 GLN A CA 1
ATOM 836 C C . GLN A 1 101 ? 6.898 -25.219 -6.527 1 93.31 101 GLN A C 1
ATOM 838 O O . GLN A 1 101 ? 6.293 -25.141 -5.453 1 93.31 101 GLN A O 1
ATOM 843 N N . LEU A 1 102 ? 7.629 -24.266 -7.02 1 90.81 102 LEU A N 1
ATOM 844 C CA . LEU A 1 102 ? 7.754 -23 -6.297 1 90.81 102 LEU A CA 1
ATOM 845 C C . LEU A 1 102 ? 6.398 -22.312 -6.184 1 90.81 102 LEU A C 1
ATOM 847 O O . LEU A 1 102 ? 6.051 -21.797 -5.121 1 90.81 102 LEU A O 1
ATOM 851 N N . VAL A 1 103 ? 5.641 -22.312 -7.227 1 91.56 103 VAL A N 1
ATOM 852 C CA . VAL A 1 103 ? 4.328 -21.672 -7.219 1 91.56 103 VAL A CA 1
ATOM 853 C C . VAL A 1 103 ? 3.426 -22.359 -6.195 1 91.56 103 VAL A C 1
ATOM 855 O O . VAL A 1 103 ? 2.668 -21.688 -5.48 1 91.56 103 VAL A O 1
ATOM 858 N N . ASP A 1 104 ? 3.523 -23.656 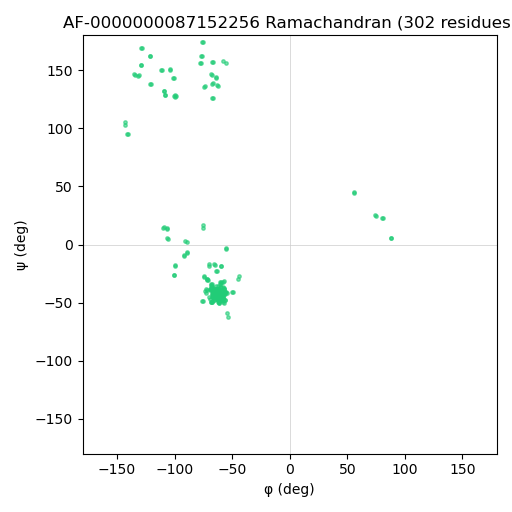-6.121 1 92 104 ASP A N 1
ATOM 859 C CA . ASP A 1 104 ? 2.742 -24.391 -5.133 1 92 104 ASP A CA 1
ATOM 860 C C . ASP A 1 104 ? 3.131 -23.984 -3.713 1 92 104 ASP A C 1
ATOM 862 O O . ASP A 1 104 ? 2.266 -23.797 -2.859 1 92 104 ASP A O 1
ATOM 866 N N . ASP A 1 105 ? 4.406 -23.875 -3.504 1 90.38 105 ASP A N 1
ATOM 867 C CA . ASP A 1 105 ? 4.91 -23.438 -2.205 1 90.38 105 ASP A CA 1
A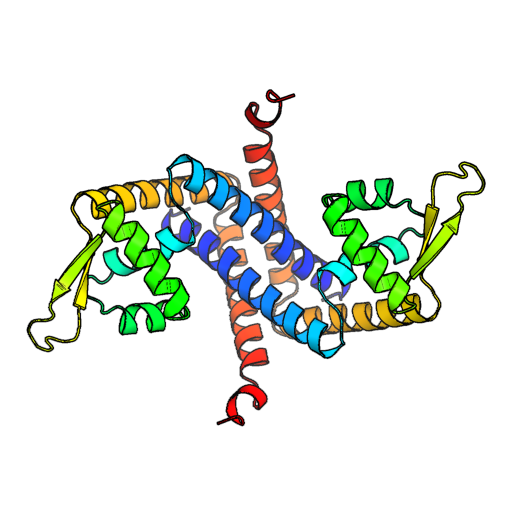TOM 868 C C . ASP A 1 105 ? 4.43 -22.031 -1.88 1 90.38 105 ASP A C 1
ATOM 870 O O . ASP A 1 105 ? 4.051 -21.734 -0.743 1 90.38 105 ASP A O 1
ATOM 874 N N . LEU A 1 106 ? 4.477 -21.219 -2.852 1 89.12 106 LEU A N 1
ATOM 875 C CA . LEU A 1 106 ? 4.039 -19.844 -2.666 1 89.12 106 LEU A CA 1
ATOM 876 C C . LEU A 1 106 ? 2.541 -19.781 -2.391 1 89.12 106 LEU A C 1
ATOM 878 O O . LEU A 1 106 ? 2.084 -18.938 -1.604 1 89.12 106 LEU A O 1
ATOM 882 N N . ASP A 1 107 ? 1.858 -20.609 -3.088 1 89.88 107 ASP A N 1
ATOM 883 C CA . ASP A 1 107 ? 0.418 -20.688 -2.861 1 89.88 107 ASP A CA 1
ATOM 884 C C . ASP A 1 107 ? 0.11 -21.078 -1.417 1 89.88 107 ASP A C 1
ATOM 886 O O . ASP A 1 107 ? -0.772 -20.484 -0.786 1 89.88 107 ASP A O 1
ATOM 890 N N . SER A 1 108 ? 0.841 -22.047 -0.931 1 92.25 108 SER A N 1
ATOM 891 C CA . SER A 1 108 ? 0.709 -22.453 0.465 1 92.25 108 SER A CA 1
ATOM 892 C C . SER A 1 108 ? 1.071 -21.312 1.41 1 92.25 108 SER A C 1
ATOM 894 O O . SER A 1 108 ? 0.432 -21.141 2.449 1 92.25 108 SER A O 1
ATOM 896 N N . LEU A 1 109 ? 2.078 -20.594 1.018 1 91.31 109 LEU A N 1
ATOM 897 C CA . LEU A 1 109 ? 2.494 -19.453 1.811 1 91.31 109 LEU A CA 1
ATOM 898 C C . LEU A 1 109 ? 1.402 -18.375 1.841 1 91.31 109 LEU A C 1
ATOM 900 O O . LEU A 1 109 ? 1.119 -17.812 2.893 1 91.31 109 LEU A O 1
ATOM 904 N N . ARG A 1 110 ? 0.831 -18.125 0.709 1 90.56 110 ARG A N 1
ATOM 905 C CA . ARG A 1 110 ? -0.273 -17.172 0.616 1 90.56 110 ARG A CA 1
ATOM 906 C C . ARG A 1 110 ? -1.42 -17.578 1.536 1 90.56 110 ARG A C 1
ATOM 908 O O . ARG A 1 110 ? -2 -16.734 2.221 1 90.56 110 ARG A O 1
ATOM 915 N N . ASP A 1 111 ? -1.729 -18.844 1.566 1 93.75 111 ASP A N 1
ATOM 916 C CA . ASP A 1 111 ? -2.781 -19.359 2.436 1 93.75 111 ASP A CA 1
ATOM 917 C C . ASP A 1 111 ? -2.426 -19.156 3.906 1 93.75 111 ASP A C 1
ATOM 919 O O . ASP A 1 111 ? -3.277 -18.766 4.707 1 93.75 111 ASP A O 1
ATOM 923 N N . ALA A 1 112 ? -1.199 -19.438 4.207 1 93.88 112 ALA A N 1
ATOM 924 C CA . ALA A 1 112 ? -0.736 -19.297 5.586 1 93.88 112 ALA A CA 1
ATOM 925 C C . ALA A 1 112 ? -0.811 -17.844 6.035 1 93.88 112 ALA A C 1
ATOM 927 O O . ALA A 1 112 ? -1.232 -17.562 7.16 1 93.88 112 ALA A O 1
ATOM 928 N N . ILE A 1 113 ? -0.406 -16.984 5.184 1 93.19 113 ILE A N 1
ATOM 929 C CA . ILE A 1 113 ? -0.442 -15.555 5.496 1 93.19 113 ILE A CA 1
ATOM 930 C C . ILE A 1 113 ? -1.883 -15.117 5.754 1 93.19 113 ILE A C 1
ATOM 932 O O . ILE A 1 113 ? -2.174 -14.484 6.766 1 93.19 113 ILE A O 1
ATOM 936 N N . ALA A 1 114 ? -2.775 -15.477 4.836 1 95.62 114 ALA A N 1
ATOM 937 C CA . ALA A 1 114 ? -4.184 -15.109 4.977 1 95.62 114 ALA A CA 1
ATOM 938 C C . ALA A 1 114 ? -4.77 -15.656 6.273 1 95.62 114 ALA A C 1
ATOM 940 O O . ALA A 1 114 ? -5.461 -14.945 7 1 95.62 114 ALA A O 1
ATOM 941 N N . SER A 1 115 ? -4.438 -16.875 6.551 1 95.62 115 SER A N 1
ATOM 942 C CA . SER A 1 115 ? -4.945 -17.531 7.75 1 95.62 115 SER A CA 1
ATOM 943 C C . SER A 1 115 ? -4.395 -16.891 9.016 1 95.62 115 SER A C 1
ATOM 945 O O . SER A 1 115 ? -5.133 -16.656 9.977 1 95.62 115 SER A O 1
ATOM 947 N N . ASP A 1 116 ? -3.104 -16.562 8.992 1 94.38 116 ASP A N 1
ATOM 948 C CA . ASP A 1 116 ? -2.455 -15.961 10.156 1 94.38 116 ASP A CA 1
ATOM 949 C C . ASP A 1 116 ? -2.998 -14.555 10.43 1 94.38 116 ASP A C 1
ATOM 951 O O . ASP A 1 116 ? -3.406 -14.25 11.547 1 94.38 116 ASP A O 1
ATOM 955 N N . VAL A 1 117 ? -3.043 -13.781 9.43 1 95.12 117 VAL A N 1
ATOM 956 C CA . VAL A 1 117 ? -3.389 -12.375 9.539 1 95.12 117 VAL A CA 1
ATOM 957 C C . VAL A 1 117 ? -4.855 -12.227 9.93 1 95.12 117 VAL A C 1
ATOM 959 O O . VAL A 1 117 ? -5.219 -11.336 10.703 1 95.12 117 VAL A O 1
ATOM 962 N N . LEU A 1 118 ? -5.715 -13.125 9.461 1 96.44 118 LEU A N 1
ATOM 963 C CA . LEU A 1 118 ? -7.148 -12.977 9.68 1 96.44 118 LEU A CA 1
ATOM 964 C C . LEU A 1 118 ? -7.648 -13.969 10.719 1 96.44 118 LEU A C 1
ATOM 966 O O . LEU A 1 118 ? -8.852 -14.195 10.836 1 96.44 118 LEU A O 1
ATOM 970 N N . ARG A 1 119 ? -6.734 -14.539 11.414 1 93.12 119 ARG A N 1
ATOM 971 C CA . ARG A 1 119 ? -7.031 -15.625 12.344 1 93.12 119 ARG A CA 1
ATOM 972 C C . ARG A 1 119 ? -8.18 -15.242 13.273 1 93.12 119 ARG A C 1
ATOM 974 O O . ARG A 1 119 ? -9.07 -16.062 13.531 1 93.12 119 ARG A O 1
ATOM 981 N N . ASP A 1 120 ? -8.25 -14.023 13.781 1 88.56 120 ASP A N 1
ATOM 982 C CA . ASP A 1 120 ? -9.203 -13.633 14.812 1 88.56 120 ASP A CA 1
ATOM 983 C C . ASP A 1 120 ? -10.273 -12.695 14.25 1 88.56 120 ASP A C 1
ATOM 985 O O . ASP A 1 120 ? -11 -12.055 15.008 1 88.56 120 ASP A O 1
ATOM 989 N N . VAL A 1 121 ? -10.367 -12.625 12.969 1 93.31 121 VAL A N 1
ATOM 990 C CA . VAL A 1 121 ? -11.359 -11.766 12.336 1 93.31 121 VAL A CA 1
ATOM 991 C C . VAL A 1 121 ? -12.555 -12.609 11.891 1 93.31 121 VAL A C 1
ATOM 993 O O . VAL A 1 121 ? -12.391 -13.648 11.242 1 93.31 121 VAL A O 1
ATOM 996 N N . SER A 1 122 ? -13.734 -12.227 12.273 1 93.31 122 SER A N 1
ATOM 997 C CA . SER A 1 122 ? -14.938 -12.984 11.938 1 93.31 122 SER A CA 1
ATOM 998 C C . SER A 1 122 ? -15.227 -12.938 10.445 1 93.31 122 SER A C 1
ATOM 1000 O O . SER A 1 122 ? -14.812 -12 9.758 1 93.31 122 SER A O 1
ATOM 1002 N N . ALA A 1 123 ? -15.984 -13.953 9.969 1 94.5 123 ALA A N 1
ATOM 1003 C CA . ALA A 1 123 ? -16.391 -13.992 8.57 1 94.5 123 ALA A CA 1
ATOM 1004 C C . ALA A 1 123 ? -17.203 -12.766 8.203 1 94.5 123 ALA A C 1
ATOM 1006 O O . ALA A 1 123 ? -17.062 -12.211 7.109 1 94.5 123 ALA A O 1
ATOM 1007 N N . LYS A 1 124 ? -17.984 -12.359 9.133 1 93.12 124 LYS A N 1
ATOM 1008 C CA . LYS A 1 124 ? -18.844 -11.188 8.906 1 93.12 124 LYS A CA 1
ATOM 1009 C C . LYS A 1 124 ? -18 -9.93 8.711 1 93.12 124 LYS A C 1
ATOM 1011 O O . LYS A 1 124 ? -18.266 -9.133 7.805 1 93.12 124 LYS A O 1
ATOM 1016 N N . HIS A 1 125 ? -16.969 -9.742 9.5 1 93.75 125 HIS A N 1
ATOM 1017 C CA . HIS A 1 125 ? -16.078 -8.586 9.383 1 93.75 125 HIS A CA 1
ATOM 1018 C C . HIS A 1 125 ? -15.289 -8.633 8.078 1 93.75 125 HIS A C 1
ATOM 1020 O O . HIS A 1 125 ? -15.117 -7.605 7.418 1 93.75 125 HIS A O 1
ATOM 1026 N N . VAL A 1 126 ? -14.898 -9.828 7.723 1 95.06 126 VAL A N 1
ATOM 1027 C CA . VAL A 1 126 ? -14.141 -9.984 6.488 1 95.06 126 VAL A CA 1
ATOM 1028 C C . VAL A 1 126 ? -15.023 -9.648 5.289 1 95.06 126 VAL A C 1
ATOM 1030 O O . VAL A 1 126 ? -14.609 -8.906 4.395 1 95.06 126 VAL A O 1
ATOM 1033 N N . GLU A 1 127 ? -16.203 -10.133 5.273 1 95.06 127 GLU A N 1
ATOM 1034 C CA . GLU A 1 127 ? -17.109 -9.883 4.168 1 95.06 127 GLU A CA 1
ATOM 1035 C C . GLU A 1 127 ? -17.438 -8.398 4.047 1 95.06 127 GLU A C 1
ATOM 1037 O O . GLU A 1 127 ? -17.438 -7.844 2.947 1 95.06 127 GLU A O 1
ATOM 1042 N N . SER A 1 128 ? -17.734 -7.789 5.176 1 93.31 128 SER A N 1
ATOM 1043 C CA . SER A 1 128 ? -18.031 -6.359 5.176 1 93.31 128 SER A CA 1
ATOM 1044 C C . SER A 1 128 ? -16.812 -5.547 4.742 1 93.31 128 SER A C 1
ATOM 1046 O O . SER A 1 128 ? -16.953 -4.578 3.986 1 93.31 128 SER A O 1
ATOM 1048 N N . GLY A 1 129 ? -15.625 -5.922 5.238 1 94.31 129 GLY A N 1
ATOM 1049 C CA . GLY A 1 129 ? -14.398 -5.27 4.82 1 94.31 129 GLY A CA 1
ATOM 1050 C C . GLY A 1 129 ? -14.141 -5.383 3.33 1 94.31 129 GLY A C 1
ATOM 1051 O O . GLY A 1 129 ? -13.75 -4.406 2.684 1 94.31 129 GLY A O 1
ATOM 1052 N N . LEU A 1 130 ? -14.406 -6.59 2.828 1 94.44 130 LEU A N 1
ATOM 1053 C CA . LEU A 1 130 ? -14.234 -6.828 1.398 1 94.44 130 LEU A CA 1
ATOM 1054 C C . LEU A 1 130 ? -15.156 -5.926 0.584 1 94.44 130 LEU A C 1
ATOM 1056 O O . LEU A 1 130 ? -14.734 -5.324 -0.402 1 94.44 130 LEU A O 1
ATOM 1060 N N . ALA A 1 131 ? -16.375 -5.859 0.996 1 93.94 131 ALA A N 1
ATOM 1061 C CA . ALA A 1 131 ? -17.328 -5.02 0.295 1 93.94 131 ALA A CA 1
ATOM 1062 C C . ALA A 1 131 ? -16.906 -3.555 0.309 1 93.94 131 ALA A C 1
ATOM 1064 O O . ALA A 1 131 ? -16.953 -2.875 -0.717 1 93.94 131 ALA A O 1
ATOM 1065 N N . THR A 1 132 ? -16.469 -3.062 1.438 1 95.38 132 THR A N 1
ATOM 1066 C CA . THR A 1 132 ? -16.016 -1.68 1.585 1 95.38 132 THR A CA 1
ATOM 1067 C C . THR A 1 132 ? -14.805 -1.405 0.71 1 95.38 132 THR A C 1
ATOM 1069 O O . THR A 1 132 ? -14.734 -0.38 0.029 1 95.38 132 THR A O 1
ATOM 1072 N N . LEU A 1 133 ? -13.844 -2.326 0.693 1 96.25 133 LEU A N 1
ATOM 1073 C CA . LEU A 1 133 ? -12.625 -2.174 -0.099 1 96.25 133 LEU A CA 1
ATOM 1074 C C . LEU A 1 133 ? -12.945 -2.139 -1.589 1 96.25 133 LEU A C 1
ATOM 1076 O O . LEU A 1 133 ? -12.352 -1.364 -2.34 1 96.25 133 LEU A O 1
ATOM 1080 N N . ARG A 1 134 ? -13.883 -2.934 -2 1 94 134 ARG A N 1
ATOM 1081 C CA . ARG A 1 134 ? -14.305 -2.938 -3.398 1 94 134 ARG A CA 1
ATOM 1082 C C . ARG A 1 134 ? -14.938 -1.604 -3.783 1 94 134 ARG A C 1
ATOM 1084 O O . ARG A 1 134 ? -14.672 -1.077 -4.867 1 94 134 ARG A O 1
ATOM 1091 N N . GLU A 1 135 ? -15.773 -1.095 -2.93 1 94.44 135 GLU A N 1
ATOM 1092 C CA . GLU A 1 135 ? -16.391 0.205 -3.174 1 94.44 135 GLU A CA 1
ATOM 1093 C C . GLU A 1 135 ? -15.336 1.3 -3.311 1 94.44 135 GLU A C 1
ATOM 1095 O O . GLU A 1 135 ? -15.438 2.164 -4.184 1 94.44 135 GLU A O 1
ATOM 1100 N N . VAL A 1 136 ? -14.344 1.259 -2.455 1 94.56 136 VAL A N 1
ATOM 1101 C CA . VAL A 1 136 ? -13.258 2.229 -2.488 1 94.56 136 VAL A CA 1
ATOM 1102 C C . VAL A 1 136 ? -12.508 2.121 -3.818 1 94.56 136 VAL A C 1
ATOM 1104 O O . VAL A 1 136 ? -12.25 3.133 -4.473 1 94.56 136 VAL A O 1
ATOM 1107 N N . LYS A 1 137 ? -12.156 0.901 -4.156 1 93.69 137 LYS A N 1
ATOM 1108 C CA . LYS A 1 137 ? -11.461 0.649 -5.414 1 93.69 137 LYS A CA 1
ATOM 1109 C C . LYS A 1 137 ? -12.258 1.17 -6.602 1 93.69 137 LYS A C 1
ATOM 1111 O O . LYS A 1 137 ? -11.719 1.867 -7.465 1 93.69 137 LYS A O 1
ATOM 1116 N N . ASP A 1 138 ? -13.523 0.86 -6.637 1 92.25 138 ASP A N 1
ATOM 1117 C CA . ASP A 1 138 ? -14.391 1.277 -7.734 1 92.25 138 ASP A CA 1
ATOM 1118 C C . ASP A 1 138 ? -14.508 2.799 -7.793 1 92.25 138 ASP A C 1
ATOM 1120 O O . ASP A 1 138 ? -14.508 3.385 -8.875 1 92.25 138 ASP A O 1
ATOM 1124 N N . ARG A 1 139 ? -14.617 3.43 -6.688 1 92.81 139 ARG A N 1
ATOM 1125 C CA . ARG A 1 139 ? -14.703 4.883 -6.625 1 92.81 139 ARG A CA 1
ATOM 1126 C C . ARG A 1 139 ? -13.438 5.535 -7.176 1 92.81 139 ARG A C 1
ATOM 1128 O O . ARG A 1 139 ? -13.516 6.469 -7.977 1 92.81 139 ARG A O 1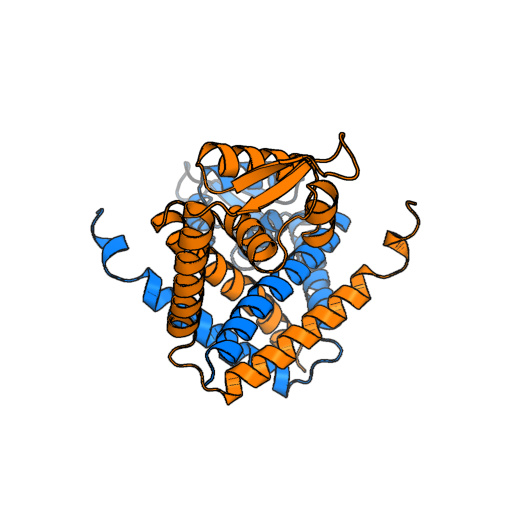
ATOM 1135 N N . ILE A 1 140 ? -12.312 5.055 -6.773 1 92.44 140 ILE A N 1
ATOM 1136 C CA . ILE A 1 140 ? -11.039 5.629 -7.211 1 92.44 140 ILE A CA 1
ATOM 1137 C C . ILE A 1 140 ? -10.898 5.477 -8.719 1 92.44 140 ILE A C 1
ATOM 1139 O O . ILE A 1 140 ? -10.461 6.406 -9.406 1 92.44 140 ILE A O 1
ATOM 1143 N N . LYS A 1 141 ? -11.219 4.305 -9.188 1 88.94 141 LYS A N 1
ATOM 1144 C CA . LYS A 1 141 ? -11.164 4.074 -10.633 1 88.94 141 LYS A CA 1
ATOM 1145 C C . LYS A 1 141 ? -12.07 5.051 -11.375 1 88.94 141 LYS A C 1
ATOM 1147 O O . LYS A 1 141 ? -11.727 5.512 -12.469 1 88.94 141 LYS A O 1
ATOM 1152 N N . SER A 1 142 ? -13.164 5.316 -10.75 1 89.06 142 SER A N 1
ATOM 1153 C CA . SER A 1 142 ? -14.102 6.258 -11.359 1 89.06 142 SER A CA 1
ATOM 1154 C C . SER A 1 142 ? -13.562 7.684 -11.297 1 89.06 142 SER A C 1
ATOM 1156 O O . SER A 1 142 ? -13.922 8.523 -12.133 1 89.06 142 SER A O 1
ATOM 1158 N N . LEU A 1 143 ? -12.773 8.008 -10.273 1 86.31 143 LEU A N 1
ATOM 1159 C CA . LEU A 1 143 ? -12.188 9.336 -10.109 1 86.31 143 LEU A CA 1
ATOM 1160 C C . LEU A 1 143 ? -11.023 9.531 -11.07 1 86.31 143 LEU A C 1
ATOM 1162 O O . LEU A 1 143 ? -10.734 10.656 -11.484 1 86.31 143 LEU A O 1
ATOM 1166 N N . GLY A 1 144 ? -9.977 8.508 -11.195 1 70.5 144 GLY A N 1
ATOM 1167 C CA . GLY A 1 144 ? -8.875 8.562 -12.133 1 70.5 144 GLY A CA 1
ATOM 1168 C C . GLY A 1 144 ? -9.328 8.594 -13.586 1 70.5 144 GLY A C 1
ATOM 1169 O O . GLY A 1 144 ? -8.602 9.086 -14.453 1 70.5 144 GLY A O 1
ATOM 1170 N N . ASP A 1 145 ? -10.32 7.66 -13.984 1 53.75 145 ASP A N 1
ATOM 1171 C CA . ASP A 1 145 ? -10.898 7.68 -15.328 1 53.75 145 ASP A CA 1
ATOM 1172 C C . ASP A 1 145 ? -11.492 9.047 -15.648 1 53.75 145 ASP A C 1
ATOM 1174 O O . ASP A 1 145 ? -12.148 9.219 -16.688 1 53.75 145 ASP A O 1
ATOM 1178 N N . GLY A 1 146 ? -11.477 9.805 -14.828 1 45.78 146 GLY A N 1
ATOM 1179 C CA . GLY A 1 146 ? -12 11.055 -15.344 1 45.78 146 GLY A CA 1
ATOM 1180 C C . GLY A 1 146 ? -11.266 11.547 -16.578 1 45.78 146 GLY A C 1
ATOM 1181 O O . GLY A 1 146 ? -10.203 11.031 -16.922 1 45.78 146 GLY A O 1
ATOM 1182 N N . PRO A 1 147 ? -11.852 12.406 -17.484 1 40.78 147 PRO A N 1
ATOM 1183 C CA . PRO A 1 147 ? -11.5 12.836 -18.828 1 40.78 147 PRO A CA 1
ATOM 1184 C C . PRO A 1 147 ? -10.023 13.172 -18.984 1 40.78 147 PRO A C 1
ATOM 1186 O O . PRO A 1 147 ? -9.516 13.266 -20.094 1 40.78 147 PRO A O 1
ATOM 1189 N N . GLU A 1 148 ? -9.273 13.578 -18 1 39.66 148 GLU A N 1
ATOM 1190 C CA . GLU A 1 148 ? -7.984 14.078 -18.484 1 39.66 148 GLU A CA 1
ATOM 1191 C C . GLU A 1 148 ? -7.066 12.938 -18.906 1 39.66 148 GLU A C 1
ATOM 1193 O O . GLU A 1 148 ? -5.973 13.164 -19.422 1 39.66 148 GLU A O 1
ATOM 1198 N N . SER A 1 149 ? -7.109 11.766 -18.438 1 39.69 149 SER A N 1
ATOM 1199 C CA . SER A 1 149 ? -6.293 10.68 -18.984 1 39.69 149 SER A CA 1
ATOM 1200 C C . SER A 1 149 ? -6.594 10.438 -20.453 1 39.69 149 SER A C 1
ATOM 1202 O O . SER A 1 149 ? -5.949 9.609 -21.094 1 39.69 149 SER A O 1
ATOM 1204 N N . ILE A 1 150 ? -7.777 10.594 -21.062 1 36.62 150 ILE A N 1
ATOM 1205 C CA . ILE A 1 150 ? -8.102 10.422 -22.484 1 36.62 150 ILE A CA 1
ATOM 1206 C C . ILE A 1 150 ? -7.16 11.258 -23.328 1 36.62 150 ILE A C 1
ATOM 1208 O O . ILE A 1 150 ? -6.812 10.867 -24.453 1 36.62 150 ILE A O 1
ATOM 1212 N N . ALA A 1 151 ? -7.199 12.656 -23.156 1 35.22 151 ALA A N 1
ATOM 1213 C CA . ALA A 1 151 ? -6.863 13.531 -24.266 1 35.22 151 ALA A CA 1
ATOM 1214 C C . ALA A 1 151 ? -5.375 13.469 -24.594 1 35.22 151 ALA A C 1
ATOM 1216 O O . ALA A 1 151 ? -4.887 14.195 -25.469 1 35.22 151 ALA A O 1
ATOM 1217 N N . ALA A 1 152 ? -4.48 12.977 -23.766 1 32.44 152 ALA A N 1
ATOM 1218 C CA . ALA A 1 152 ? -3.225 13.078 -24.5 1 32.44 152 ALA A CA 1
ATOM 1219 C C . ALA A 1 152 ? -3.135 12 -25.578 1 32.44 152 ALA A C 1
ATOM 1221 O O . ALA A 1 152 ? -2.041 11.555 -25.922 1 32.44 152 ALA A O 1
ATOM 1222 N N . LYS A 1 153 ? -4.176 11.359 -25.984 1 26.48 153 LYS A N 1
ATOM 1223 C CA . LYS A 1 153 ? -4.004 10.711 -27.281 1 26.48 153 LYS A CA 1
ATOM 1224 C C . LYS A 1 153 ? -3.965 11.734 -28.406 1 26.48 153 LYS A C 1
ATOM 1226 O O . LYS A 1 153 ? -4.789 12.648 -28.453 1 26.48 153 LYS A O 1
ATOM 1231 N N . MET B 1 1 ? -14.594 -19.531 8.305 1 80 1 MET B N 1
ATOM 1232 C CA . MET B 1 1 ? -14.383 -18.656 7.152 1 80 1 MET B CA 1
ATOM 1233 C C . MET B 1 1 ? -13.547 -19.359 6.09 1 80 1 MET B C 1
ATOM 1235 O O . MET B 1 1 ? -12.523 -19.969 6.398 1 80 1 MET B O 1
ATOM 1239 N N . SER B 1 2 ? -14.047 -19.297 4.82 1 89.19 2 SER B N 1
ATOM 1240 C CA . SER B 1 2 ? -13.352 -20.016 3.754 1 89.19 2 SER B CA 1
ATOM 1241 C C . SER B 1 2 ? -11.992 -19.391 3.457 1 89.19 2 SER B C 1
ATOM 1243 O O . SER B 1 2 ? -11.812 -18.188 3.617 1 89.19 2 SER B O 1
ATOM 1245 N N . LEU B 1 3 ? -11.062 -20.266 3.096 1 89.5 3 LEU B N 1
ATOM 1246 C CA . LEU B 1 3 ? -9.734 -19.797 2.727 1 89.5 3 LEU B CA 1
ATOM 1247 C C . LEU B 1 3 ? -9.805 -18.859 1.526 1 89.5 3 LEU B C 1
ATOM 1249 O O . LEU B 1 3 ? -9.023 -17.906 1.433 1 89.5 3 LEU B O 1
ATOM 1253 N N . ASP B 1 4 ? -10.734 -19.125 0.712 1 90.19 4 ASP B N 1
ATOM 1254 C CA . ASP B 1 4 ? -10.922 -18.297 -0.47 1 90.19 4 ASP B CA 1
ATOM 1255 C C . ASP B 1 4 ? -11.305 -16.859 -0.081 1 90.19 4 ASP B C 1
ATOM 1257 O O . ASP B 1 4 ? -10.805 -15.898 -0.662 1 90.19 4 ASP B O 1
ATOM 1261 N N . LEU B 1 5 ? -12.203 -16.828 0.896 1 92.88 5 LEU B N 1
ATOM 1262 C CA . LEU B 1 5 ? -12.641 -15.523 1.38 1 92.88 5 LEU B CA 1
ATOM 1263 C C . LEU B 1 5 ? -11.477 -14.758 1.996 1 92.88 5 LEU B C 1
ATOM 1265 O O . LEU B 1 5 ? -11.32 -13.555 1.755 1 92.88 5 LEU B O 1
ATOM 1269 N N . LYS B 1 6 ? -10.656 -15.453 2.713 1 95.12 6 LYS B N 1
ATOM 1270 C CA . LYS B 1 6 ? -9.492 -14.828 3.34 1 95.12 6 LYS B CA 1
ATOM 1271 C C . LYS B 1 6 ? -8.508 -14.328 2.293 1 95.12 6 LYS B C 1
ATOM 1273 O O . LYS B 1 6 ? -7.996 -13.203 2.396 1 95.12 6 LYS B O 1
ATOM 1278 N N . ARG B 1 7 ? -8.305 -15.062 1.275 1 92.38 7 ARG B N 1
ATOM 1279 C CA . ARG B 1 7 ? -7.395 -14.695 0.198 1 92.38 7 ARG B CA 1
ATOM 1280 C C . ARG B 1 7 ? -7.898 -13.469 -0.549 1 92.38 7 ARG B C 1
ATOM 1282 O O . ARG B 1 7 ? -7.113 -12.578 -0.888 1 92.38 7 ARG B O 1
ATOM 1289 N N . GLN B 1 8 ? -9.148 -13.555 -0.766 1 92.56 8 GLN B N 1
ATOM 1290 C CA . GLN B 1 8 ? -9.758 -12.422 -1.466 1 92.56 8 GLN B CA 1
ATOM 1291 C C . GLN B 1 8 ? -9.578 -11.125 -0.68 1 92.56 8 GLN B C 1
ATOM 1293 O O . GLN B 1 8 ? -9.273 -10.078 -1.259 1 92.56 8 GLN B O 1
ATOM 1298 N N . PHE B 1 9 ? -9.781 -11.227 0.622 1 96.19 9 PHE B N 1
ATOM 1299 C CA . PHE B 1 9 ? -9.648 -10.047 1.468 1 96.19 9 PHE B CA 1
ATOM 1300 C C . PHE B 1 9 ? -8.227 -9.5 1.406 1 96.19 9 PHE B C 1
ATOM 1302 O O . PHE B 1 9 ? -8.031 -8.297 1.209 1 96.19 9 PHE B O 1
ATOM 1309 N N . ILE B 1 10 ? -7.23 -10.367 1.537 1 95.19 10 ILE B N 1
ATOM 1310 C CA . ILE B 1 10 ? -5.824 -9.969 1.504 1 95.19 10 ILE B CA 1
ATOM 1311 C C . ILE B 1 10 ? -5.508 -9.297 0.17 1 95.19 10 ILE B C 1
ATOM 1313 O O . ILE B 1 10 ? -4.914 -8.219 0.137 1 95.19 10 ILE B O 1
ATOM 1317 N N . ALA B 1 11 ? -5.961 -9.898 -0.881 1 90.44 11 ALA B N 1
ATOM 1318 C CA . ALA B 1 11 ? -5.715 -9.359 -2.217 1 90.44 11 ALA B CA 1
ATOM 1319 C C . ALA B 1 11 ? -6.363 -7.992 -2.389 1 90.44 11 ALA B C 1
ATOM 1321 O O . ALA B 1 11 ? -5.742 -7.062 -2.91 1 90.44 11 ALA B O 1
ATOM 1322 N N . GLN B 1 12 ? -7.574 -7.875 -1.941 1 93.81 12 GLN B N 1
ATOM 1323 C CA . GLN B 1 12 ? -8.32 -6.633 -2.105 1 93.81 12 GLN B CA 1
ATOM 1324 C C . GLN B 1 12 ? -7.727 -5.516 -1.254 1 93.81 12 GLN B C 1
ATOM 1326 O O . GLN B 1 12 ? -7.734 -4.352 -1.656 1 93.81 12 GLN B O 1
ATOM 1331 N N . LEU B 1 13 ? -7.277 -5.836 -0.025 1 96.19 13 LEU B N 1
ATOM 1332 C CA . LEU B 1 13 ? -6.637 -4.848 0.838 1 96.19 13 LEU B CA 1
ATOM 1333 C C . LEU B 1 13 ? -5.395 -4.27 0.171 1 96.19 13 LEU B C 1
ATOM 1335 O O . LEU B 1 13 ? -5.227 -3.047 0.114 1 96.19 13 LEU B O 1
ATOM 1339 N N . VAL B 1 14 ? -4.586 -5.09 -0.394 1 92.06 14 VAL B N 1
ATOM 1340 C CA . VAL B 1 14 ? -3.361 -4.668 -1.062 1 92.06 14 VAL B CA 1
ATOM 1341 C C . VAL B 1 14 ? -3.703 -3.84 -2.297 1 92.06 14 VAL B C 1
ATOM 1343 O O . VAL B 1 14 ? -3.152 -2.756 -2.498 1 92.06 14 VAL B O 1
ATOM 1346 N N . GLU B 1 15 ? -4.637 -4.277 -3.086 1 90.06 15 GLU B N 1
ATOM 1347 C CA . GLU B 1 15 ? -4.984 -3.619 -4.34 1 90.06 15 GLU B CA 1
ATOM 1348 C C . GLU B 1 15 ? -5.633 -2.26 -4.09 1 90.06 15 GLU B C 1
ATOM 1350 O O . GLU B 1 15 ? -5.266 -1.267 -4.723 1 90.06 15 GLU B O 1
ATOM 1355 N N . SER B 1 16 ? -6.629 -2.186 -3.227 1 94.12 16 SER B N 1
ATOM 1356 C CA . SER B 1 16 ? -7.324 -0.938 -2.938 1 94.12 16 SER B CA 1
ATOM 1357 C C . SER B 1 16 ? -6.375 0.104 -2.355 1 94.12 16 SER B C 1
ATOM 1359 O O . SER B 1 16 ? -6.445 1.283 -2.705 1 94.12 16 SER B O 1
ATOM 1361 N N . SER B 1 17 ? -5.512 -0.348 -1.472 1 94.69 17 SER B N 1
ATOM 1362 C CA . SER B 1 17 ? -4.543 0.569 -0.884 1 94.69 17 SER B CA 1
ATOM 1363 C C . SER B 1 17 ? -3.568 1.093 -1.937 1 94.69 17 SER B C 1
ATOM 1365 O O . SER B 1 17 ? -3.168 2.258 -1.894 1 94.69 17 SER B O 1
ATOM 1367 N N . ARG B 1 18 ? -3.123 0.242 -2.84 1 90 18 ARG B N 1
ATOM 1368 C CA . ARG B 1 18 ? -2.256 0.679 -3.928 1 90 18 ARG B CA 1
ATOM 1369 C C . ARG B 1 18 ? -2.924 1.771 -4.758 1 90 18 ARG B C 1
ATOM 1371 O O . ARG B 1 18 ? -2.318 2.809 -5.027 1 90 18 ARG B O 1
ATOM 1378 N N . LEU B 1 19 ? -4.133 1.546 -5.156 1 90.44 19 LEU B N 1
ATOM 1379 C CA . LEU B 1 19 ? -4.879 2.521 -5.941 1 90.44 19 LEU B CA 1
ATOM 1380 C C . LEU B 1 19 ? -5.059 3.822 -5.168 1 90.44 19 LEU B C 1
ATOM 1382 O O . LEU B 1 19 ? -4.906 4.91 -5.73 1 90.44 19 LEU B O 1
ATOM 1386 N N . LEU B 1 20 ? -5.383 3.727 -3.904 1 93.31 20 LEU B N 1
ATOM 1387 C CA . LEU B 1 20 ? -5.551 4.898 -3.053 1 93.31 20 LEU B CA 1
ATOM 1388 C C . LEU B 1 20 ? -4.25 5.684 -2.945 1 93.31 20 LEU B C 1
ATOM 1390 O O . LEU B 1 20 ? -4.246 6.91 -3.078 1 93.31 20 LEU B O 1
ATOM 1394 N N . ARG B 1 21 ? -3.189 4.996 -2.689 1 90.44 21 ARG B N 1
ATOM 1395 C CA . ARG B 1 21 ? -1.884 5.641 -2.584 1 90.44 21 ARG B CA 1
ATOM 1396 C C . ARG B 1 21 ? -1.528 6.371 -3.873 1 90.44 21 ARG B C 1
ATOM 1398 O O . ARG B 1 21 ? -1.045 7.504 -3.84 1 90.44 21 ARG B O 1
ATOM 1405 N N . ASN B 1 22 ? -1.712 5.703 -4.973 1 89 22 ASN B N 1
ATOM 1406 C CA . ASN B 1 22 ? -1.459 6.348 -6.258 1 89 22 ASN B CA 1
A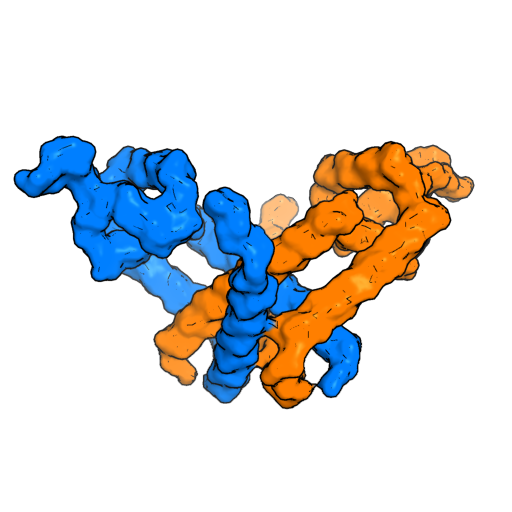TOM 1407 C C . ASN B 1 22 ? -2.314 7.598 -6.434 1 89 22 ASN B C 1
ATOM 1409 O O . ASN B 1 22 ? -1.832 8.625 -6.922 1 89 22 ASN B O 1
ATOM 1413 N N . TYR B 1 23 ? -3.57 7.473 -6.102 1 90.56 23 TYR B N 1
ATOM 1414 C CA . TYR B 1 23 ? -4.492 8.602 -6.18 1 90.56 23 TYR B CA 1
ATOM 1415 C C . TYR B 1 23 ? -4.016 9.758 -5.312 1 90.56 23 TYR B C 1
ATOM 1417 O O . TYR B 1 23 ? -4.012 10.914 -5.75 1 90.56 23 TYR B O 1
ATOM 1425 N N . ILE B 1 24 ? -3.594 9.484 -4.098 1 90.5 24 ILE B N 1
ATOM 1426 C CA . ILE B 1 24 ? -3.076 10.477 -3.166 1 90.5 24 ILE B CA 1
ATOM 1427 C C . ILE B 1 24 ? -1.812 11.117 -3.74 1 90.5 24 ILE B C 1
ATOM 1429 O O . ILE B 1 24 ? -1.674 12.344 -3.744 1 90.5 24 ILE B O 1
ATOM 1433 N N . ASP B 1 25 ? -0.917 10.32 -4.219 1 88.06 25 ASP B N 1
ATOM 1434 C CA . ASP B 1 25 ? 0.343 10.805 -4.773 1 88.06 25 ASP B CA 1
ATOM 1435 C C . ASP B 1 25 ? 0.098 11.75 -5.949 1 88.06 25 ASP B C 1
ATOM 1437 O O . ASP B 1 25 ? 0.746 12.789 -6.059 1 88.06 25 ASP B O 1
ATOM 1441 N N . HIS B 1 26 ? -0.792 11.336 -6.766 1 88.5 26 HIS B N 1
ATOM 1442 C CA . HIS B 1 26 ? -1.128 12.164 -7.918 1 88.5 26 HIS B CA 1
ATOM 1443 C C . HIS B 1 26 ? -1.652 13.523 -7.488 1 88.5 26 HIS B C 1
ATOM 1445 O O . HIS B 1 26 ? -1.252 14.555 -8.039 1 88.5 26 HIS B O 1
ATOM 1451 N N . ARG B 1 27 ? -2.486 13.516 -6.531 1 86.88 27 ARG B N 1
ATOM 1452 C CA . ARG B 1 27 ? -3.062 14.766 -6.047 1 86.88 27 ARG B CA 1
ATOM 1453 C C . ARG B 1 27 ? -2.016 15.609 -5.328 1 86.88 27 ARG B C 1
ATOM 1455 O O . ARG B 1 27 ? -2.02 16.828 -5.434 1 86.88 27 ARG B O 1
ATOM 1462 N N . ALA B 1 28 ? -1.156 14.969 -4.578 1 85.38 28 ALA B N 1
ATOM 1463 C CA . ALA B 1 28 ? -0.074 15.664 -3.891 1 85.38 28 ALA B CA 1
ATOM 1464 C C . ALA B 1 28 ? 0.88 16.312 -4.887 1 85.38 28 ALA B C 1
ATOM 1466 O O . ALA B 1 28 ? 1.284 17.469 -4.707 1 85.38 28 ALA B O 1
ATOM 1467 N N . LYS B 1 29 ? 1.196 15.594 -5.922 1 85.12 29 LYS B N 1
ATOM 1468 C CA . LYS B 1 29 ? 2.094 16.094 -6.961 1 85.12 29 LYS B CA 1
ATOM 1469 C C . LYS B 1 29 ? 1.501 17.328 -7.652 1 85.12 29 LYS B C 1
ATOM 1471 O O . LYS B 1 29 ? 2.223 18.266 -7.984 1 85.12 29 LYS B O 1
ATOM 1476 N N . ALA B 1 30 ? 0.277 17.234 -7.863 1 82.94 30 ALA B N 1
ATOM 1477 C CA . ALA B 1 30 ? -0.411 18.359 -8.5 1 82.94 30 ALA B CA 1
ATOM 1478 C C . ALA B 1 30 ? -0.278 19.625 -7.664 1 82.94 30 ALA B C 1
ATOM 1480 O O . ALA B 1 30 ? -0.377 20.75 -8.188 1 82.94 30 ALA B O 1
ATOM 1481 N N . ARG B 1 31 ? 0.058 19.5 -6.395 1 79.75 31 ARG B N 1
ATOM 1482 C CA . ARG B 1 31 ? 0.23 20.641 -5.504 1 79.75 31 ARG B CA 1
ATOM 1483 C C . ARG B 1 31 ? 1.706 20.906 -5.219 1 79.75 31 ARG B C 1
ATOM 1485 O O . ARG B 1 31 ? 2.047 21.688 -4.332 1 79.75 31 ARG B O 1
ATOM 1492 N N . GLY B 1 32 ? 2.562 20.172 -5.871 1 79.62 32 GLY B N 1
ATOM 1493 C CA . GLY B 1 32 ? 3.996 20.391 -5.766 1 79.62 32 GLY B CA 1
ATOM 1494 C C . GLY B 1 32 ? 4.605 19.781 -4.52 1 79.62 32 GLY B C 1
ATOM 1495 O O . GLY B 1 32 ? 5.578 20.312 -3.975 1 79.62 32 GLY B O 1
ATOM 1496 N N . THR B 1 33 ? 3.982 18.766 -3.906 1 85 33 THR B N 1
ATOM 1497 C CA . THR B 1 33 ? 4.477 18.125 -2.693 1 85 33 THR B CA 1
ATOM 1498 C C . THR B 1 33 ? 4.547 16.609 -2.869 1 85 33 THR B C 1
ATOM 1500 O O . THR B 1 33 ? 4.125 16.078 -3.896 1 85 33 THR B O 1
ATOM 1503 N N . THR B 1 34 ? 5.18 15.945 -1.945 1 85.31 34 THR B N 1
ATOM 1504 C CA . THR B 1 34 ? 5.238 14.484 -1.902 1 85.31 34 THR B CA 1
ATOM 1505 C C . THR B 1 34 ? 4.652 13.961 -0.596 1 85.31 34 THR B C 1
ATOM 1507 O O . THR B 1 34 ? 4.512 14.703 0.374 1 85.31 34 THR B O 1
ATOM 1510 N N . ARG B 1 35 ? 4.324 12.68 -0.631 1 82.38 35 ARG B N 1
ATOM 1511 C CA . ARG B 1 35 ? 3.797 12.047 0.575 1 82.38 35 ARG B CA 1
ATOM 1512 C C . ARG B 1 35 ? 4.789 12.156 1.728 1 82.38 35 ARG B C 1
ATOM 1514 O O . ARG B 1 35 ? 4.395 12.375 2.875 1 82.38 35 ARG B O 1
ATOM 1521 N N . ALA B 1 36 ? 6.047 11.992 1.413 1 83.62 36 ALA B N 1
ATOM 1522 C CA . ALA B 1 36 ? 7.082 12.086 2.439 1 83.62 36 ALA B CA 1
ATOM 1523 C C . ALA B 1 36 ? 7.113 13.477 3.062 1 83.62 36 ALA B C 1
ATOM 1525 O O . ALA B 1 36 ? 7.289 13.617 4.277 1 83.62 36 ALA B O 1
ATOM 1526 N N . GLN B 1 37 ? 6.918 14.414 2.248 1 87.31 37 GLN B N 1
ATOM 1527 C CA . GLN B 1 37 ? 6.883 15.781 2.75 1 87.31 37 GLN B CA 1
ATOM 1528 C C . GLN B 1 37 ? 5.656 16.016 3.631 1 87.31 37 GLN B C 1
ATOM 1530 O O . GLN B 1 37 ? 5.742 16.703 4.652 1 87.31 37 GLN B O 1
ATOM 1535 N N . TRP B 1 38 ? 4.559 15.398 3.252 1 87.94 38 TRP B N 1
ATOM 1536 C CA . TRP B 1 38 ? 3.318 15.523 4.012 1 87.94 38 TRP B CA 1
ATOM 1537 C C . TRP B 1 38 ? 3.51 15.031 5.445 1 87.94 38 TRP B C 1
ATOM 1539 O O . TRP B 1 38 ? 3.111 15.711 6.395 1 87.94 38 TRP B O 1
ATOM 1549 N N . ILE B 1 39 ? 4.078 13.93 5.543 1 85.94 39 ILE B N 1
ATOM 1550 C CA . ILE B 1 39 ? 4.234 13.297 6.848 1 85.94 39 ILE B CA 1
ATOM 1551 C C . ILE B 1 39 ? 5.062 14.195 7.762 1 85.94 39 ILE B C 1
ATOM 1553 O O . ILE B 1 39 ? 4.711 14.398 8.922 1 85.94 39 ILE B O 1
ATOM 1557 N N . VAL B 1 40 ? 6.113 14.758 7.246 1 91.25 40 VAL B N 1
ATOM 1558 C CA . VAL B 1 40 ? 6.984 15.641 8.016 1 91.25 40 VAL B CA 1
ATOM 1559 C C . VAL B 1 40 ? 6.23 16.906 8.398 1 91.25 40 VAL B C 1
ATOM 1561 O O . VAL B 1 40 ? 6.234 17.312 9.562 1 91.25 40 VAL B O 1
ATOM 1564 N N . LEU B 1 41 ? 5.562 17.5 7.441 1 93 41 LEU B N 1
ATOM 1565 C CA . LEU B 1 41 ? 4.863 18.766 7.641 1 93 41 LEU B CA 1
ATOM 1566 C C . LEU B 1 41 ? 3.723 18.609 8.641 1 93 41 LEU B C 1
ATOM 1568 O O . LEU B 1 41 ? 3.549 19.453 9.531 1 93 41 LEU B O 1
ATOM 1572 N N . PHE B 1 42 ? 3.008 17.562 8.531 1 90.5 42 PHE B N 1
ATOM 1573 C CA . PHE B 1 42 ? 1.892 17.312 9.438 1 90.5 42 PHE B CA 1
ATOM 1574 C C . PHE B 1 42 ? 2.393 17.047 10.852 1 90.5 42 PHE B C 1
ATOM 1576 O O . PHE B 1 42 ? 1.792 17.516 11.828 1 90.5 42 PHE B O 1
ATOM 1583 N N . ARG B 1 43 ? 3.424 16.266 10.938 1 91.25 43 ARG B N 1
ATOM 1584 C CA . ARG B 1 43 ? 3.98 16 12.266 1 91.25 43 ARG B CA 1
ATOM 1585 C C . ARG B 1 43 ? 4.445 17.281 12.938 1 91.25 43 ARG B C 1
ATOM 1587 O O . ARG B 1 43 ? 4.199 17.484 14.133 1 91.25 43 ARG B O 1
ATOM 1594 N N . LEU B 1 44 ? 5.09 18.172 12.227 1 93.75 44 LEU B N 1
ATOM 1595 C CA . LEU B 1 44 ? 5.609 19.422 12.781 1 93.75 44 LEU B CA 1
ATOM 1596 C C . LEU B 1 44 ? 4.48 20.391 13.086 1 93.75 44 LEU B C 1
ATOM 1598 O O . LEU B 1 44 ? 4.617 21.25 13.953 1 93.75 44 LEU B O 1
ATOM 1602 N N . ARG B 1 45 ? 3.426 20.281 12.312 1 92.06 45 ARG B N 1
ATOM 1603 C CA . ARG B 1 45 ? 2.248 21.078 12.656 1 92.06 45 ARG B CA 1
ATOM 1604 C C . ARG B 1 45 ? 1.691 20.672 14.016 1 92.06 45 ARG B C 1
ATOM 1606 O O . ARG B 1 45 ? 1.257 21.531 14.789 1 92.06 45 ARG B O 1
ATOM 1613 N N . GLU B 1 46 ? 1.658 19.438 14.273 1 89.88 46 GLU B N 1
ATOM 1614 C CA . GLU B 1 46 ? 1.143 18.906 15.539 1 89.88 46 GLU B CA 1
ATOM 1615 C C . GLU B 1 46 ? 2.105 19.188 16.688 1 89.88 46 GLU B C 1
ATOM 1617 O O . GLU B 1 46 ? 1.677 19.422 17.828 1 89.88 46 GLU B O 1
ATOM 1622 N N . GLN B 1 47 ? 3.371 19.062 16.406 1 90.88 47 GLN B N 1
ATOM 1623 C CA . GLN B 1 47 ? 4.402 19.266 17.422 1 90.88 47 GLN B CA 1
ATOM 1624 C C . GLN B 1 47 ? 5.605 20 16.844 1 90.88 47 GLN B C 1
ATOM 1626 O O . GLN B 1 47 ? 6.562 19.391 16.391 1 90.88 47 GLN B O 1
ATOM 1631 N N . GLU B 1 48 ? 5.625 21.312 17.016 1 90.38 48 GLU B N 1
ATOM 1632 C CA . GLU B 1 48 ? 6.75 22.125 16.547 1 90.38 48 GLU B CA 1
ATOM 1633 C C . GLU B 1 48 ? 7.941 22 17.484 1 90.38 48 GLU B C 1
ATOM 1635 O O . GLU B 1 48 ? 7.789 21.609 18.641 1 90.38 48 GLU B O 1
ATOM 1640 N N . GLY B 1 49 ? 9.086 22.266 16.953 1 93.19 49 GLY B N 1
ATOM 1641 C CA . GLY B 1 49 ? 10.281 22.328 17.781 1 93.19 49 GLY B CA 1
ATOM 1642 C C . GLY B 1 49 ? 10.953 20.969 17.953 1 93.19 49 GLY B C 1
ATOM 1643 O O . GLY B 1 49 ? 11.852 20.828 18.781 1 93.19 49 GLY B O 1
ATOM 1644 N N . LEU B 1 50 ? 10.492 20.016 17.312 1 94.19 50 LEU B N 1
ATOM 1645 C CA . LEU B 1 50 ? 11.164 18.719 17.344 1 94.19 50 LEU B CA 1
ATOM 1646 C C . LEU B 1 50 ? 12.555 18.812 16.734 1 94.19 50 LEU B C 1
ATOM 1648 O O . LEU B 1 50 ? 12.766 19.547 15.766 1 94.19 50 LEU B O 1
ATOM 1652 N N . SER B 1 51 ? 13.484 18.047 17.344 1 94.25 51 SER B N 1
ATOM 1653 C CA . SER B 1 51 ? 14.789 17.875 16.703 1 94.25 51 SER B CA 1
ATOM 1654 C C . SER B 1 51 ? 14.719 16.906 15.539 1 94.25 51 SER B C 1
ATOM 1656 O O . SER B 1 51 ? 13.734 16.172 15.391 1 94.25 51 SER B O 1
ATOM 1658 N N . GLN B 1 52 ? 15.727 16.984 14.719 1 93.06 52 GLN B N 1
ATOM 1659 C CA . GLN B 1 52 ? 15.789 16.016 13.625 1 93.06 52 GLN B CA 1
ATOM 1660 C C . GLN B 1 52 ? 15.773 14.578 14.156 1 93.06 52 GLN B C 1
ATOM 1662 O O . GLN B 1 52 ? 15.125 13.711 13.57 1 93.06 52 GLN B O 1
ATOM 1667 N N . VAL B 1 53 ? 16.469 14.383 15.289 1 91.06 53 VAL B N 1
ATOM 1668 C CA . VAL B 1 53 ? 16.562 13.055 15.898 1 91.06 53 VAL B CA 1
ATOM 1669 C C . VAL B 1 53 ? 15.188 12.625 16.406 1 91.06 53 VAL B C 1
ATOM 1671 O O . VAL B 1 53 ? 14.734 11.516 16.125 1 91.06 53 VAL B O 1
ATOM 1674 N N . ASP B 1 54 ? 14.5 13.445 17.047 1 91.19 54 ASP B N 1
ATOM 1675 C CA . ASP B 1 54 ? 13.164 13.164 17.562 1 91.19 54 ASP B CA 1
ATOM 1676 C C . ASP B 1 54 ? 12.188 12.891 16.422 1 91.19 54 ASP B C 1
ATOM 1678 O O . ASP B 1 54 ? 11.352 11.992 16.5 1 91.19 54 ASP B O 1
ATOM 1682 N N . LEU B 1 55 ? 12.297 13.703 15.414 1 92.88 55 LEU B N 1
ATOM 1683 C CA . LEU B 1 55 ? 11.406 13.57 14.266 1 92.88 55 LEU B CA 1
ATOM 1684 C C . LEU B 1 55 ? 11.625 12.234 13.562 1 92.88 55 LEU B C 1
ATOM 1686 O O . LEU B 1 55 ? 10.664 11.57 13.172 1 92.88 55 LEU B O 1
ATOM 1690 N N . ALA B 1 56 ? 12.859 11.859 13.414 1 91.06 56 ALA B N 1
ATOM 1691 C CA . ALA B 1 56 ? 13.18 10.57 12.805 1 91.06 56 ALA B CA 1
ATOM 1692 C C . ALA B 1 56 ? 12.578 9.422 13.602 1 91.06 56 ALA B C 1
ATOM 1694 O O . ALA B 1 56 ? 12.031 8.477 13.023 1 91.06 56 ALA B O 1
ATOM 1695 N N . ASP B 1 57 ? 12.656 9.469 14.898 1 87.38 57 ASP B N 1
ATOM 1696 C CA . ASP B 1 57 ? 12.125 8.453 15.797 1 87.38 57 ASP B CA 1
ATOM 1697 C C . ASP B 1 57 ? 10.609 8.359 15.688 1 87.38 57 ASP B C 1
ATOM 1699 O O . ASP B 1 57 ? 10.055 7.266 15.539 1 87.38 57 ASP B O 1
ATOM 1703 N N . VAL B 1 58 ? 10 9.508 15.68 1 82.31 58 VAL B N 1
ATOM 1704 C CA . VAL B 1 58 ? 8.547 9.57 15.633 1 82.31 58 VAL B CA 1
ATOM 1705 C C . VAL B 1 58 ? 8.039 9.031 14.305 1 82.31 58 VAL B C 1
ATOM 1707 O O . VAL B 1 58 ? 7.023 8.336 14.25 1 82.31 58 VAL B O 1
ATOM 1710 N N . LEU B 1 59 ? 8.672 9.328 13.227 1 83.31 59 LEU B N 1
ATOM 1711 C CA . LEU B 1 59 ? 8.219 8.945 11.891 1 83.31 59 LEU B CA 1
ATOM 1712 C C . LEU B 1 59 ? 8.766 7.578 11.508 1 83.31 59 LEU B C 1
ATOM 1714 O O . LEU B 1 59 ? 8.414 7.039 10.453 1 83.31 59 LEU B O 1
ATOM 1718 N N . GLU B 1 60 ? 9.633 7.066 12.32 1 79.81 60 GLU B N 1
ATOM 1719 C CA . GLU B 1 60 ? 10.281 5.789 12.039 1 79.81 60 GLU B CA 1
ATOM 1720 C C . GLU B 1 60 ? 10.984 5.812 10.688 1 79.81 60 GLU B C 1
ATOM 1722 O O . GLU B 1 60 ? 10.812 4.902 9.875 1 79.81 60 GLU B O 1
ATOM 1727 N N . LEU B 1 61 ? 11.672 6.832 10.438 1 82.38 61 LEU B N 1
ATOM 1728 C CA . LEU B 1 61 ? 12.461 7 9.227 1 82.38 61 LEU B CA 1
ATOM 1729 C C . LEU B 1 61 ? 13.953 6.984 9.539 1 82.38 61 LEU B C 1
ATOM 1731 O O . LEU B 1 61 ? 14.367 7.406 10.617 1 82.38 61 LEU B O 1
ATOM 1735 N N . GLN B 1 62 ? 14.703 6.52 8.547 1 85.12 62 GLN B N 1
ATOM 1736 C CA . GLN B 1 62 ? 16.156 6.609 8.664 1 85.12 62 GLN B CA 1
ATOM 1737 C C . GLN B 1 62 ? 16.625 8.062 8.617 1 85.12 62 GLN B C 1
ATOM 1739 O O . GLN B 1 62 ? 16.109 8.859 7.832 1 85.12 62 GLN B O 1
ATOM 1744 N N . PRO B 1 63 ? 17.578 8.375 9.484 1 85.88 63 PRO B N 1
ATOM 1745 C CA . PRO B 1 63 ? 18.047 9.766 9.594 1 85.88 63 PRO B CA 1
ATOM 1746 C C . PRO B 1 63 ? 18.5 10.336 8.258 1 85.88 63 PRO B C 1
ATOM 1748 O O . PRO B 1 63 ? 18.203 11.492 7.934 1 85.88 63 PRO B O 1
ATOM 1751 N N . ILE B 1 64 ? 19.156 9.594 7.551 1 85.62 64 ILE B N 1
ATOM 1752 C CA . ILE B 1 64 ? 19.688 10.086 6.289 1 85.62 64 ILE B CA 1
ATOM 1753 C C . ILE B 1 64 ? 18.547 10.492 5.363 1 85.62 64 ILE B C 1
ATOM 1755 O O . ILE B 1 64 ? 18.609 11.523 4.691 1 85.62 64 ILE B O 1
ATOM 1759 N N . SER B 1 65 ? 17.469 9.688 5.277 1 87.31 65 SER B N 1
ATOM 1760 C CA . SER B 1 65 ? 16.312 9.969 4.449 1 87.31 65 SER B CA 1
ATOM 1761 C C . SER B 1 65 ? 15.594 11.234 4.926 1 87.31 65 SER B C 1
ATOM 1763 O O . SER B 1 65 ? 15.133 12.031 4.109 1 87.31 65 SER B O 1
ATOM 1765 N N . LEU B 1 66 ? 15.625 11.359 6.133 1 92.81 66 LEU B N 1
ATOM 1766 C CA . LEU B 1 66 ? 14.93 12.5 6.715 1 92.81 66 LEU B CA 1
ATOM 1767 C C . LEU B 1 66 ? 15.703 13.797 6.449 1 92.81 66 LEU B C 1
ATOM 1769 O O . LEU B 1 66 ? 15.102 14.828 6.145 1 92.81 66 LEU B O 1
ATOM 1773 N N . VAL B 1 67 ? 17.047 13.758 6.551 1 92.56 67 VAL B N 1
ATOM 1774 C CA . VAL B 1 67 ? 17.875 14.945 6.375 1 92.56 67 VAL B CA 1
ATOM 1775 C C . VAL B 1 67 ? 17.641 15.539 4.984 1 92.56 67 VAL B C 1
ATOM 1777 O O . VAL B 1 67 ? 17.453 16.75 4.844 1 92.56 67 VAL B O 1
ATOM 1780 N N . ARG B 1 68 ? 17.656 14.68 4.039 1 92.5 68 ARG B N 1
ATOM 1781 C CA . ARG B 1 68 ? 17.438 15.125 2.668 1 92.5 68 ARG B CA 1
ATOM 1782 C C . ARG B 1 68 ? 16.062 15.781 2.516 1 92.5 68 ARG B C 1
ATOM 1784 O O . ARG B 1 68 ? 15.93 16.797 1.83 1 92.5 68 ARG B O 1
ATOM 1791 N N . LEU B 1 69 ? 15.125 15.227 3.109 1 92.31 69 LEU B N 1
ATOM 1792 C CA . LEU B 1 69 ? 13.766 15.75 3.07 1 92.31 69 LEU B CA 1
ATOM 1793 C C . LEU B 1 69 ? 13.688 17.109 3.762 1 92.31 69 LEU B C 1
ATOM 1795 O O . LEU B 1 69 ? 13.086 18.047 3.232 1 92.31 69 LEU B O 1
ATOM 1799 N N . LEU B 1 70 ? 14.32 17.203 4.832 1 95.19 70 LEU B N 1
ATOM 1800 C CA . LEU B 1 70 ? 14.328 18.453 5.594 1 95.19 70 LEU B CA 1
ATOM 1801 C C . LEU B 1 70 ? 15.062 19.547 4.832 1 95.19 70 LEU B C 1
ATOM 1803 O O . LEU B 1 70 ? 14.594 20.688 4.777 1 95.19 70 LEU B O 1
ATOM 1807 N N . ASP B 1 71 ? 16.203 19.219 4.266 1 94.94 71 ASP B N 1
ATOM 1808 C CA . ASP B 1 71 ? 16.984 20.188 3.496 1 94.94 71 ASP B CA 1
ATOM 1809 C C . ASP B 1 71 ? 16.141 20.781 2.357 1 94.94 71 ASP B C 1
ATOM 1811 O O . ASP B 1 71 ? 16.156 21.984 2.139 1 94.94 71 ASP B O 1
ATOM 1815 N N . ARG B 1 72 ? 15.391 19.953 1.733 1 93.56 72 ARG B N 1
ATOM 1816 C CA . ARG B 1 72 ? 14.547 20.406 0.629 1 93.56 72 ARG B CA 1
ATOM 1817 C C . ARG B 1 72 ? 13.445 21.328 1.123 1 93.56 72 ARG B C 1
ATOM 1819 O O . ARG B 1 72 ? 13.148 22.344 0.487 1 93.56 72 ARG B O 1
ATOM 1826 N N . LEU B 1 73 ? 12.852 21.016 2.227 1 94.88 73 LEU B N 1
ATOM 1827 C CA . LEU B 1 73 ? 11.766 21.812 2.781 1 94.88 73 LEU B CA 1
ATOM 1828 C C . LEU B 1 73 ? 12.273 23.172 3.254 1 94.88 73 LEU B C 1
ATOM 1830 O O . LEU B 1 73 ? 11.586 24.188 3.104 1 94.88 73 LEU B O 1
ATOM 1834 N N . VAL B 1 74 ? 13.484 23.188 3.766 1 95.81 74 VAL B N 1
ATOM 1835 C CA . VAL B 1 74 ? 14.109 24.438 4.184 1 95.81 74 VAL B CA 1
ATOM 1836 C C . VAL B 1 74 ? 14.453 25.281 2.955 1 95.81 74 VAL B C 1
ATOM 1838 O O . VAL B 1 74 ? 14.188 26.484 2.928 1 95.81 74 VAL B O 1
ATOM 1841 N N . GLU B 1 75 ? 15.008 24.609 2.023 1 94.94 75 GLU B N 1
ATOM 1842 C CA . GLU B 1 75 ? 15.375 25.281 0.782 1 94.94 75 GLU B CA 1
ATOM 1843 C C . GLU B 1 75 ? 14.148 25.922 0.129 1 94.94 75 GLU B C 1
ATOM 1845 O O . GLU B 1 75 ? 14.25 27.016 -0.448 1 94.94 75 GLU B O 1
ATOM 1850 N N . HIS B 1 76 ? 12.984 25.344 0.284 1 93.56 76 HIS B N 1
ATOM 1851 C CA . HIS B 1 76 ? 11.75 25.828 -0.326 1 93.56 76 HIS B CA 1
ATOM 1852 C C . HIS B 1 76 ? 11.039 26.828 0.587 1 93.56 76 HIS B C 1
ATOM 1854 O O . HIS B 1 76 ? 9.93 27.281 0.277 1 93.56 76 HIS B O 1
ATOM 1860 N N . GLY B 1 77 ? 11.688 27.109 1.735 1 94.62 77 GLY B N 1
ATOM 1861 C CA . GLY B 1 77 ? 11.156 28.125 2.643 1 94.62 77 GLY B CA 1
ATOM 1862 C C . GLY B 1 77 ? 9.945 27.641 3.426 1 94.62 77 GLY B C 1
ATOM 1863 O O . GLY B 1 77 ? 9.117 28.438 3.85 1 94.62 77 GLY B O 1
ATOM 1864 N N . LEU B 1 78 ? 9.781 26.359 3.635 1 95.19 78 LEU B N 1
ATOM 1865 C CA . LEU B 1 78 ? 8.617 25.781 4.312 1 95.19 78 LEU B CA 1
ATOM 1866 C C . LEU B 1 78 ? 8.945 25.453 5.766 1 95.19 78 LEU B C 1
ATOM 1868 O O . LEU B 1 78 ? 8.039 25.328 6.594 1 95.19 78 LEU B O 1
ATOM 1872 N N . LEU B 1 79 ? 10.211 25.219 5.98 1 95.81 79 LEU B N 1
ATOM 1873 C CA . LEU B 1 79 ? 10.727 24.906 7.305 1 95.81 79 LEU B CA 1
ATOM 1874 C C . LEU B 1 79 ? 11.914 25.797 7.66 1 95.81 79 LEU B C 1
ATOM 1876 O O . LEU B 1 79 ? 12.602 26.297 6.77 1 95.81 79 LEU B O 1
ATOM 1880 N N . GLU B 1 80 ? 12.117 25.984 8.867 1 96.81 80 GLU B N 1
ATOM 1881 C CA . GLU B 1 80 ? 13.32 26.656 9.352 1 96.81 80 GLU B CA 1
ATOM 1882 C C . GLU B 1 80 ? 13.93 25.906 10.531 1 96.81 80 GLU B C 1
ATOM 1884 O O . GLU B 1 80 ? 13.219 25.266 11.305 1 96.81 80 GLU B O 1
ATOM 1889 N N . ARG B 1 81 ? 15.195 25.969 10.562 1 95.94 81 ARG B N 1
ATOM 1890 C CA . ARG B 1 81 ? 15.945 25.422 11.68 1 95.94 81 ARG B CA 1
ATOM 1891 C C . ARG B 1 81 ? 16.344 26.516 12.664 1 95.94 81 ARG B C 1
ATOM 1893 O O . ARG B 1 81 ? 16.797 27.594 12.258 1 95.94 81 ARG B O 1
ATOM 1900 N N . ARG B 1 82 ? 16.016 26.25 13.859 1 95.31 82 ARG B N 1
ATOM 1901 C CA . ARG B 1 82 ? 16.438 27.156 14.914 1 95.31 82 ARG B CA 1
ATOM 1902 C C . ARG B 1 82 ? 17.312 26.453 15.945 1 95.31 82 ARG B C 1
ATOM 1904 O O . ARG B 1 82 ? 17.016 25.312 16.328 1 95.31 82 ARG B O 1
ATOM 1911 N N . PRO B 1 83 ? 18.344 27.125 16.359 1 93.5 83 PRO B N 1
ATOM 1912 C CA . PRO B 1 83 ? 19.172 26.5 17.391 1 93.5 83 PRO B CA 1
ATOM 1913 C C . PRO B 1 83 ? 18.422 26.266 18.688 1 93.5 83 PRO B C 1
ATOM 1915 O O .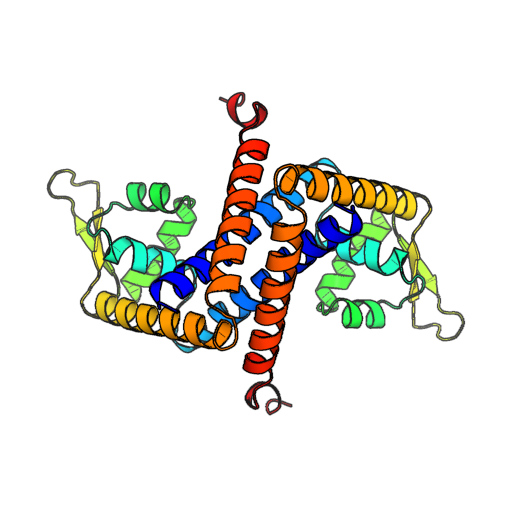 PRO B 1 83 ? 17.594 27.094 19.094 1 93.5 83 PRO B O 1
ATOM 1918 N N . ASP B 1 84 ? 18.609 25.109 19.266 1 90.94 84 ASP B N 1
ATOM 1919 C CA . ASP B 1 84 ? 18.047 24.812 20.578 1 90.94 84 ASP B CA 1
ATOM 1920 C C . ASP B 1 84 ? 18.703 25.672 21.656 1 90.94 84 ASP B C 1
ATOM 1922 O O . ASP B 1 84 ? 19.938 25.688 21.781 1 90.94 84 ASP B O 1
ATOM 1926 N N . PRO B 1 85 ? 17.922 26.328 22.359 1 87.25 85 PRO B N 1
ATOM 1927 C CA . PRO B 1 85 ? 18.5 27.203 23.391 1 87.25 85 PRO B CA 1
ATOM 1928 C C . PRO B 1 85 ? 19.25 26.406 24.453 1 87.25 85 PRO B C 1
ATOM 1930 O O . PRO B 1 85 ? 20.125 26.953 25.141 1 87.25 85 PRO B O 1
ATOM 1933 N N . ARG B 1 86 ? 18.922 25.172 24.594 1 89.75 86 ARG B N 1
ATOM 1934 C CA . ARG B 1 86 ? 19.484 24.375 25.672 1 89.75 86 ARG B CA 1
ATOM 1935 C C . ARG B 1 86 ? 20.641 23.5 25.141 1 89.75 86 ARG B C 1
ATOM 1937 O O . ARG B 1 86 ? 21.375 22.906 25.938 1 89.75 86 ARG B O 1
ATOM 1944 N N . ASP B 1 87 ? 20.672 23.328 23.922 1 87.62 87 ASP B N 1
ATOM 1945 C CA . ASP B 1 87 ? 21.703 22.5 23.297 1 87.62 87 ASP B CA 1
ATOM 1946 C C . ASP B 1 87 ? 22.141 23.078 21.953 1 87.62 87 ASP B C 1
ATOM 1948 O O . ASP B 1 87 ? 21.5 22.844 20.938 1 87.62 87 ASP B O 1
ATOM 1952 N N . ARG B 1 88 ? 23.297 23.656 21.969 1 84.44 88 ARG B N 1
ATOM 1953 C CA . ARG B 1 88 ? 23.781 24.391 20.812 1 84.44 88 ARG B CA 1
ATOM 1954 C C . ARG B 1 88 ? 24.031 23.453 19.625 1 84.44 88 ARG B C 1
ATOM 1956 O O . ARG B 1 88 ? 24.062 23.891 18.484 1 84.44 88 ARG B O 1
ATOM 1963 N N . ARG B 1 89 ? 24.109 22.234 19.844 1 86.69 89 ARG B N 1
ATOM 1964 C CA . ARG B 1 89 ? 24.438 21.266 18.797 1 86.69 89 ARG B CA 1
ATOM 1965 C C . ARG B 1 89 ? 23.156 20.734 18.141 1 86.69 89 ARG B C 1
ATOM 1967 O O . ARG B 1 89 ? 23.234 20.031 17.141 1 86.69 89 ARG B O 1
ATOM 1974 N N . THR B 1 90 ? 22.156 21.125 18.828 1 90.5 90 THR B N 1
ATOM 1975 C CA . THR B 1 90 ? 20.891 20.594 18.328 1 90.5 90 THR B CA 1
ATOM 1976 C C . THR B 1 90 ? 20.062 21.703 17.688 1 90.5 90 THR B C 1
ATOM 1978 O O . THR B 1 90 ? 19.984 22.812 18.203 1 90.5 90 THR B O 1
ATOM 1981 N N . ASN B 1 91 ? 19.578 21.391 16.531 1 93.81 91 ASN B N 1
ATOM 1982 C CA . ASN B 1 91 ? 18.625 22.297 15.883 1 93.81 91 ASN B CA 1
ATOM 1983 C C . ASN B 1 91 ? 17.188 21.812 16.047 1 93.81 91 ASN B C 1
ATOM 1985 O O . ASN B 1 91 ? 16.922 20.609 16.031 1 93.81 91 ASN B O 1
ATOM 1989 N N . ARG B 1 92 ? 16.328 22.812 16.219 1 96.25 92 ARG B N 1
ATOM 1990 C CA . ARG B 1 92 ? 14.891 22.547 16.281 1 96.25 92 ARG B CA 1
ATOM 1991 C C . ARG B 1 92 ? 14.203 22.953 14.984 1 96.25 92 ARG B C 1
ATOM 1993 O O . ARG B 1 92 ? 14.625 23.891 14.312 1 96.25 92 ARG B O 1
ATOM 2000 N N . LEU B 1 93 ? 13.133 22.234 14.711 1 97 93 LEU B N 1
ATOM 2001 C CA . LEU B 1 93 ? 12.461 22.422 13.43 1 97 93 LEU B CA 1
ATOM 2002 C C . LEU B 1 93 ? 11.125 23.125 13.617 1 97 93 LEU B C 1
ATOM 2004 O O . LEU B 1 93 ? 10.312 22.734 14.453 1 97 93 LEU B O 1
ATOM 2008 N N . PHE B 1 94 ? 10.938 24.219 12.828 1 96.88 94 PHE B N 1
ATOM 2009 C CA . PHE B 1 94 ? 9.703 24.984 12.883 1 96.88 94 PHE B CA 1
ATOM 2010 C C . PHE B 1 94 ? 9.156 25.219 11.484 1 96.88 94 PHE B C 1
ATOM 2012 O O . PHE B 1 94 ? 9.914 25.422 10.531 1 96.88 94 PHE B O 1
ATOM 2019 N N . LEU B 1 95 ? 7.805 25.219 11.453 1 97 95 LEU B N 1
ATOM 2020 C CA . LEU B 1 95 ? 7.176 25.625 10.195 1 97 95 LEU B CA 1
ATOM 2021 C C . LEU B 1 95 ? 7.285 27.125 9.992 1 97 95 LEU B C 1
ATOM 2023 O O . LEU B 1 95 ? 7.137 27.906 10.938 1 97 95 LEU B O 1
ATOM 2027 N N . THR B 1 96 ? 7.629 27.562 8.758 1 96.88 96 THR B N 1
ATOM 2028 C CA . THR B 1 96 ? 7.492 28.953 8.398 1 96.88 96 THR B CA 1
ATOM 2029 C C . THR B 1 96 ? 6.027 29.312 8.133 1 96.88 96 THR B C 1
ATOM 2031 O O . THR B 1 96 ? 5.156 28.438 8.211 1 96.88 96 THR B O 1
ATOM 2034 N N . ARG B 1 97 ? 5.727 30.609 7.895 1 95.81 97 ARG B N 1
ATOM 2035 C CA . ARG B 1 97 ? 4.383 31.016 7.488 1 95.81 97 ARG B CA 1
ATOM 2036 C C . ARG B 1 97 ? 3.953 30.281 6.223 1 95.81 97 ARG B C 1
ATOM 2038 O O . ARG B 1 97 ? 2.82 29.797 6.133 1 95.81 97 ARG B O 1
ATOM 2045 N N . GLY B 1 98 ? 4.91 30.188 5.309 1 93.94 98 GLY B N 1
ATOM 2046 C CA . GLY B 1 98 ? 4.645 29.438 4.09 1 93.94 98 GLY B CA 1
ATOM 2047 C C . GLY B 1 98 ? 4.41 27.953 4.336 1 93.94 98 GLY B C 1
ATOM 2048 O O . GLY B 1 98 ? 3.557 27.344 3.691 1 93.94 98 GLY B O 1
ATOM 2049 N N . GLY B 1 99 ? 5.176 27.422 5.277 1 93.94 99 GLY B N 1
ATOM 2050 C CA . GLY B 1 99 ? 4.992 26.016 5.652 1 93.94 99 GLY B CA 1
ATOM 2051 C C . GLY B 1 99 ? 3.635 25.75 6.273 1 93.94 99 GLY B C 1
ATOM 2052 O O . GLY B 1 99 ? 2.992 24.75 5.953 1 93.94 99 GLY B O 1
ATOM 2053 N N . ARG B 1 100 ? 3.178 26.625 7.09 1 94.38 100 ARG B N 1
ATOM 2054 C CA . ARG B 1 100 ? 1.878 26.484 7.734 1 94.38 100 ARG B CA 1
ATOM 2055 C C . ARG B 1 100 ? 0.748 26.578 6.715 1 94.38 100 ARG B C 1
ATOM 2057 O O . ARG B 1 100 ? -0.219 25.812 6.785 1 94.38 100 ARG B O 1
ATOM 2064 N N . GLN B 1 101 ? 0.911 27.5 5.805 1 93.25 101 GLN B N 1
ATOM 2065 C CA . GLN B 1 101 ? -0.091 27.625 4.75 1 93.25 101 GLN B CA 1
ATOM 2066 C C . GLN B 1 101 ? -0.163 26.359 3.904 1 93.25 101 GLN B C 1
ATOM 2068 O O . GLN B 1 101 ? -1.254 25.891 3.568 1 93.25 101 GLN B O 1
ATOM 2073 N N . LEU B 1 102 ? 0.977 25.828 3.59 1 90.88 102 LEU B N 1
ATOM 2074 C CA . LEU B 1 102 ? 1.006 24.609 2.801 1 90.88 102 LEU B CA 1
ATOM 2075 C C . LEU B 1 102 ? 0.347 23.453 3.557 1 90.88 102 LEU B C 1
ATOM 2077 O O . LEU B 1 102 ? -0.419 22.688 2.975 1 90.88 102 LEU B O 1
ATOM 2081 N N . VAL B 1 103 ? 0.604 23.344 4.82 1 91.5 103 VAL B N 1
ATOM 2082 C CA . VAL B 1 103 ? 0.026 22.266 5.629 1 91.5 103 VAL B CA 1
ATOM 2083 C C . VAL B 1 103 ? -1.495 22.406 5.652 1 91.5 103 VAL B C 1
ATOM 2085 O O . VAL B 1 103 ? -2.217 21.406 5.582 1 91.5 103 VAL B O 1
ATOM 2088 N N . ASP B 1 104 ? -1.958 23.641 5.742 1 92 104 ASP B N 1
ATOM 2089 C CA . ASP B 1 104 ? -3.398 23.859 5.715 1 92 104 ASP B CA 1
ATOM 2090 C C . ASP B 1 104 ? -4.004 23.406 4.387 1 92 104 ASP B C 1
ATOM 2092 O O . ASP B 1 104 ? -5.062 22.781 4.367 1 92 104 ASP B O 1
ATOM 2096 N N . ASP B 1 105 ? -3.324 23.734 3.33 1 90.38 105 ASP B N 1
ATOM 2097 C CA . ASP B 1 105 ? -3.762 23.312 2.004 1 90.38 105 ASP B CA 1
ATOM 2098 C C . ASP B 1 105 ? -3.77 21.797 1.888 1 90.38 105 ASP B C 1
ATOM 2100 O O . ASP B 1 105 ? -4.695 21.219 1.315 1 90.38 105 ASP B O 1
ATOM 2104 N N . LEU B 1 106 ? -2.77 21.219 2.406 1 89.06 106 LEU B N 1
ATOM 2105 C CA . LEU B 1 106 ? -2.666 19.766 2.365 1 89.06 106 LEU B CA 1
ATOM 2106 C C . LEU B 1 106 ? -3.758 19.125 3.211 1 89.06 106 LEU B C 1
ATOM 2108 O O . LEU B 1 106 ? -4.285 18.062 2.852 1 89.06 106 LEU B O 1
ATOM 2112 N N . ASP B 1 107 ? -3.99 19.734 4.309 1 89.81 107 ASP B N 1
ATOM 2113 C CA . ASP B 1 107 ? -5.066 19.25 5.168 1 89.81 107 ASP B CA 1
ATOM 2114 C C . ASP B 1 107 ? -6.406 19.266 4.438 1 89.81 107 ASP B C 1
ATOM 2116 O O . ASP B 1 107 ? -7.176 18.312 4.52 1 89.81 107 ASP B O 1
ATOM 2120 N N . SER B 1 108 ? -6.652 20.375 3.74 1 92.25 108 SER B N 1
ATOM 2121 C CA . SER B 1 108 ? -7.855 20.469 2.924 1 92.25 108 SER B CA 1
ATOM 2122 C C . SER B 1 108 ? -7.875 19.406 1.829 1 92.25 108 SER B C 1
ATOM 2124 O O . SER B 1 108 ? -8.93 18.844 1.521 1 92.25 108 SER B O 1
ATOM 2126 N N . LEU B 1 109 ? -6.723 19.172 1.282 1 91.31 109 LEU B N 1
ATOM 2127 C CA . LEU B 1 109 ? -6.602 18.141 0.255 1 91.31 109 LEU B CA 1
ATOM 2128 C C . LEU B 1 109 ? -6.91 16.766 0.828 1 91.31 109 LEU B C 1
ATOM 2130 O O . LEU B 1 109 ? -7.609 15.969 0.198 1 91.31 109 LEU B O 1
ATOM 2134 N N . ARG B 1 110 ? -6.379 16.5 1.976 1 90.5 110 ARG B N 1
ATOM 2135 C CA . ARG B 1 110 ? -6.648 15.242 2.66 1 90.5 110 ARG B CA 1
ATOM 2136 C C . ARG B 1 110 ? -8.148 15.047 2.881 1 90.5 110 ARG B C 1
ATOM 2138 O O . ARG B 1 110 ? -8.672 13.953 2.674 1 90.5 110 ARG B O 1
ATOM 2145 N N . ASP B 1 111 ? -8.805 16.094 3.283 1 93.69 111 ASP B N 1
ATOM 2146 C CA . ASP B 1 111 ? -10.25 16.047 3.492 1 93.69 111 ASP B CA 1
ATOM 2147 C C . ASP B 1 111 ? -10.984 15.766 2.186 1 93.69 111 ASP B C 1
ATOM 2149 O O . ASP B 1 111 ? -11.93 14.969 2.158 1 93.69 111 ASP B O 1
ATOM 2153 N N . ALA B 1 112 ? -10.547 16.422 1.164 1 93.88 112 ALA B N 1
ATOM 2154 C CA . ALA B 1 112 ? -11.172 16.25 -0.144 1 93.88 112 ALA B CA 1
ATOM 2155 C C . ALA B 1 112 ? -11.008 14.812 -0.639 1 93.88 112 ALA B C 1
ATOM 2157 O O . ALA B 1 112 ? -11.945 14.219 -1.174 1 93.88 112 ALA B O 1
ATOM 2158 N N . ILE B 1 113 ? -9.859 14.297 -0.463 1 93.12 113 ILE B N 1
ATOM 2159 C CA . ILE B 1 113 ? -9.586 12.93 -0.882 1 93.12 113 ILE B CA 1
ATOM 2160 C C . ILE B 1 113 ? -10.492 11.961 -0.123 1 93.12 113 ILE B C 1
ATOM 2162 O O . ILE B 1 113 ? -11.148 11.109 -0.729 1 93.12 113 ILE B O 1
ATOM 2166 N N . ALA B 1 114 ? -10.531 12.109 1.196 1 95.56 114 ALA B N 1
ATOM 2167 C CA . ALA B 1 114 ? -11.359 11.242 2.027 1 95.56 114 ALA B CA 1
ATOM 2168 C C . ALA B 1 114 ? -12.828 11.328 1.616 1 95.56 114 ALA B C 1
ATOM 2170 O O . ALA B 1 114 ? -13.5 10.305 1.483 1 95.56 114 ALA B O 1
ATOM 2171 N N . SER B 1 115 ? -13.258 12.539 1.385 1 95.62 115 SER B N 1
ATOM 2172 C CA . SER B 1 115 ? -14.648 12.766 1.004 1 95.62 115 SER B CA 1
ATOM 2173 C C . SER B 1 115 ? -14.953 12.172 -0.365 1 95.62 115 SER B C 1
ATOM 2175 O O . SER B 1 115 ? -16 11.547 -0.555 1 95.62 115 SER B O 1
ATOM 2177 N N . ASP B 1 116 ? -14.031 12.328 -1.306 1 94.38 116 ASP B N 1
ATOM 2178 C CA . ASP B 1 116 ? -14.227 11.828 -2.664 1 94.38 116 ASP B CA 1
ATOM 2179 C C . ASP B 1 116 ? -14.242 10.305 -2.691 1 94.38 116 ASP B C 1
ATOM 2181 O O . ASP B 1 116 ? -15.164 9.695 -3.236 1 94.38 116 ASP B O 1
ATOM 2185 N N . VAL B 1 117 ? -13.281 9.734 -2.092 1 95.19 117 VAL B N 1
ATOM 2186 C CA . VAL B 1 117 ? -13.062 8.289 -2.148 1 95.19 117 VAL B CA 1
ATOM 2187 C C . VAL B 1 117 ? -14.188 7.566 -1.418 1 95.19 117 VAL B C 1
ATOM 2189 O O . VAL B 1 117 ? -14.625 6.496 -1.845 1 95.19 117 VAL B O 1
ATOM 2192 N N . LEU B 1 118 ? -14.727 8.148 -0.348 1 96.38 118 LEU B N 1
ATOM 2193 C CA . LEU B 1 118 ? -15.703 7.453 0.479 1 96.38 118 LEU B CA 1
ATOM 2194 C C . LEU B 1 118 ? -17.109 8.016 0.253 1 96.38 118 LEU B C 1
ATOM 2196 O O . LEU B 1 118 ? -18.016 7.77 1.047 1 96.38 118 LEU B O 1
ATOM 2200 N N . ARG B 1 119 ? -17.234 8.781 -0.775 1 93.12 119 ARG B N 1
ATOM 2201 C CA . ARG B 1 119 ? -18.453 9.523 -1.053 1 93.12 119 ARG B CA 1
ATOM 2202 C C . ARG B 1 119 ? -19.672 8.617 -0.961 1 93.12 119 ARG B C 1
ATOM 2204 O O . ARG B 1 119 ? -20.703 9 -0.389 1 93.12 119 ARG B O 1
ATOM 2211 N N . ASP B 1 120 ? -19.625 7.379 -1.455 1 88.56 120 ASP B N 1
ATOM 2212 C CA . ASP B 1 120 ? -20.797 6.512 -1.568 1 88.56 120 ASP B CA 1
ATOM 2213 C C . ASP B 1 120 ? -20.719 5.355 -0.574 1 88.56 120 ASP B C 1
ATOM 2215 O O . ASP B 1 120 ? -21.453 4.371 -0.702 1 88.56 120 ASP B O 1
ATOM 2219 N N . VAL B 1 121 ? -19.859 5.449 0.362 1 93.25 121 VAL B N 1
ATOM 2220 C CA . VAL B 1 121 ? -19.719 4.398 1.367 1 93.25 121 VAL B CA 1
ATOM 2221 C C . VAL B 1 121 ? -20.453 4.805 2.645 1 93.25 121 VAL B C 1
ATOM 2223 O O . VAL B 1 121 ? -20.281 5.922 3.141 1 93.25 121 VAL B O 1
ATOM 2226 N N . SER B 1 122 ? -21.312 3.975 3.141 1 93.25 122 SER B N 1
ATOM 2227 C CA . SER B 1 122 ? -22.094 4.285 4.332 1 93.25 122 SER B CA 1
ATOM 2228 C C . SER B 1 122 ? -21.203 4.375 5.57 1 93.25 122 SER B C 1
ATOM 2230 O O . SER B 1 122 ? -20.125 3.773 5.613 1 93.25 122 SER B O 1
ATOM 2232 N N . ALA B 1 123 ? -21.719 5.109 6.586 1 94.44 123 ALA B N 1
ATOM 2233 C CA . ALA B 1 123 ? -21 5.215 7.855 1 94.44 123 ALA B CA 1
ATOM 2234 C C . ALA B 1 123 ? -20.812 3.842 8.492 1 94.44 123 ALA B C 1
ATOM 2236 O O . ALA B 1 123 ? -19.75 3.561 9.062 1 94.44 123 ALA B O 1
ATOM 2237 N N . LYS B 1 124 ? -21.797 3.037 8.336 1 93.12 124 LYS B N 1
ATOM 2238 C CA . LYS B 1 124 ? -21.734 1.689 8.891 1 93.12 124 LYS B CA 1
ATOM 2239 C C . LYS B 1 124 ? -20.609 0.875 8.25 1 93.12 124 LYS B C 1
ATOM 2241 O O . LYS B 1 124 ? -19.859 0.19 8.938 1 93.12 124 LYS B O 1
ATOM 2246 N N . HIS B 1 125 ? -20.469 0.953 6.957 1 93.62 125 HIS B N 1
ATOM 2247 C CA . HIS B 1 125 ? -19.422 0.233 6.238 1 93.62 125 HIS B CA 1
ATOM 2248 C C . HIS B 1 125 ? -18.047 0.766 6.602 1 93.62 125 HIS B C 1
ATOM 2250 O O . HIS B 1 125 ? -17.109 -0.01 6.785 1 93.62 125 HIS B O 1
ATOM 2256 N N . VAL B 1 126 ? -17.984 2.062 6.758 1 95 126 VAL B N 1
ATOM 2257 C CA . VAL B 1 126 ? -16.703 2.68 7.117 1 95 126 VAL B CA 1
ATOM 2258 C C . VAL B 1 126 ? -16.297 2.234 8.516 1 95 126 VAL B C 1
ATOM 2260 O O . VAL B 1 126 ? -15.148 1.846 8.734 1 95 126 VAL B O 1
ATOM 2263 N N . GLU B 1 127 ? -17.188 2.262 9.43 1 95.12 127 GLU B N 1
ATOM 2264 C CA . GLU B 1 127 ? -16.891 1.873 10.805 1 95.12 127 GLU B CA 1
ATOM 2265 C C . GLU B 1 127 ? -16.469 0.408 10.883 1 95.12 127 GLU B C 1
ATOM 2267 O O . GLU B 1 127 ? -15.492 0.073 11.555 1 95.12 127 GLU B O 1
ATOM 2272 N N . SER B 1 128 ? -17.219 -0.431 10.211 1 93.38 128 SER B N 1
ATOM 2273 C CA . SER B 1 128 ? -16.875 -1.852 10.188 1 93.38 128 SER B CA 1
ATOM 2274 C C . SER B 1 128 ? -15.531 -2.092 9.516 1 93.38 128 SER B C 1
ATOM 2276 O O . SER B 1 128 ? -14.734 -2.906 9.984 1 93.38 128 SER B O 1
ATOM 2278 N N . GLY B 1 129 ? -15.289 -1.397 8.391 1 94.31 129 GLY B N 1
ATOM 2279 C CA . GLY B 1 129 ? -14 -1.482 7.723 1 94.31 129 GLY B CA 1
ATOM 2280 C C . GLY B 1 129 ? -12.844 -1.051 8.602 1 94.31 129 GLY B C 1
ATOM 2281 O O . GLY B 1 129 ? -11.797 -1.708 8.633 1 94.31 129 GLY B O 1
ATOM 2282 N N . LEU B 1 130 ? -13.086 0.037 9.328 1 94.5 130 LEU B N 1
ATOM 2283 C CA . LEU B 1 130 ? -12.07 0.543 10.25 1 94.5 130 LEU B CA 1
ATOM 2284 C C . LEU B 1 130 ? -11.742 -0.491 11.32 1 94.5 130 LEU B C 1
ATOM 2286 O O . LEU B 1 130 ? -10.57 -0.735 11.617 1 94.5 130 LEU B O 1
ATOM 2290 N N . ALA B 1 131 ? -12.75 -1.063 11.867 1 94 131 ALA B N 1
ATOM 2291 C CA . ALA B 1 131 ? -12.547 -2.076 12.898 1 94 131 ALA B CA 1
ATOM 2292 C C . ALA B 1 131 ? -11.758 -3.266 12.359 1 94 131 ALA B C 1
ATOM 2294 O O . ALA B 1 131 ? -10.828 -3.75 13.008 1 94 131 ALA B O 1
ATOM 2295 N N . THR B 1 132 ? -12.109 -3.732 11.188 1 95.44 132 THR B N 1
ATOM 2296 C CA . THR B 1 132 ? -11.43 -4.863 10.562 1 95.44 132 THR B CA 1
ATOM 2297 C C . THR B 1 132 ? -9.969 -4.535 10.281 1 95.44 132 THR B C 1
ATOM 2299 O O . THR B 1 132 ? -9.086 -5.348 10.547 1 95.44 132 THR B O 1
ATOM 2302 N N . LEU B 1 133 ? -9.695 -3.342 9.758 1 96.25 133 LEU B N 1
ATOM 2303 C CA . LEU B 1 133 ? -8.344 -2.916 9.445 1 96.25 133 LEU B CA 1
ATOM 2304 C C . LEU B 1 133 ? -7.488 -2.832 10.703 1 96.25 133 LEU B C 1
ATOM 2306 O O . LEU B 1 133 ? -6.312 -3.209 10.688 1 96.25 133 LEU B O 1
ATOM 2310 N N . ARG B 1 134 ? -8.07 -2.371 11.766 1 94.06 134 ARG B N 1
ATOM 2311 C CA . ARG B 1 134 ? -7.352 -2.303 13.039 1 94.06 134 ARG B CA 1
ATOM 2312 C C . ARG B 1 134 ? -6.992 -3.697 13.539 1 94.06 134 ARG B C 1
ATOM 2314 O O . ARG B 1 134 ? -5.883 -3.918 14.031 1 94.06 134 ARG B O 1
ATOM 2321 N N . GLU B 1 135 ? -7.918 -4.609 13.438 1 94.5 135 GLU B N 1
ATOM 2322 C CA . GLU B 1 135 ? -7.66 -5.988 13.836 1 94.5 135 GLU B CA 1
ATOM 2323 C C . GLU B 1 135 ? -6.516 -6.59 13.023 1 94.5 135 GLU B C 1
ATOM 2325 O O . GLU B 1 135 ? -5.656 -7.285 13.57 1 94.5 135 GLU B O 1
ATOM 2330 N N . VAL B 1 136 ? -6.516 -6.332 11.742 1 94.62 136 VAL B N 1
ATOM 2331 C CA . VAL B 1 136 ? -5.469 -6.816 10.852 1 94.62 136 VAL B CA 1
ATOM 2332 C C . VAL B 1 136 ? -4.121 -6.242 11.281 1 94.62 136 VAL B C 1
ATOM 2334 O O . VAL B 1 136 ? -3.135 -6.977 11.398 1 94.62 136 VAL B O 1
ATOM 2337 N N . LYS B 1 137 ? -4.105 -4.945 11.461 1 93.62 137 LYS B N 1
ATOM 2338 C CA . LYS B 1 137 ? -2.887 -4.262 11.891 1 93.62 137 LYS B CA 1
ATOM 2339 C C . LYS B 1 137 ? -2.363 -4.848 13.195 1 93.62 137 LYS B C 1
ATOM 2341 O O . LYS B 1 137 ? -1.176 -5.16 13.312 1 93.62 137 LYS B O 1
ATOM 2346 N N . ASP B 1 138 ? -3.227 -5.012 14.156 1 92.25 138 ASP B N 1
ATOM 2347 C CA . ASP B 1 138 ? -2.842 -5.535 15.461 1 92.25 138 ASP B CA 1
ATOM 2348 C C . ASP B 1 138 ? -2.322 -6.969 15.344 1 92.25 138 ASP B C 1
ATOM 2350 O O . ASP B 1 138 ? -1.35 -7.336 16.016 1 92.25 138 ASP B O 1
ATOM 2354 N N . ARG B 1 139 ? -2.934 -7.762 14.562 1 92.75 139 ARG B N 1
ATOM 2355 C CA . ARG B 1 139 ? -2.504 -9.141 14.352 1 92.75 139 ARG B CA 1
ATOM 2356 C C . ARG B 1 139 ? -1.104 -9.188 13.75 1 92.75 139 ARG B C 1
ATOM 2358 O O . ARG B 1 139 ? -0.25 -9.945 14.219 1 92.75 139 ARG B O 1
ATOM 2365 N N . ILE B 1 140 ? -0.866 -8.414 12.75 1 92.44 140 ILE B N 1
ATOM 2366 C CA . ILE B 1 140 ? 0.43 -8.414 12.078 1 92.44 140 ILE B CA 1
ATOM 2367 C C . ILE B 1 140 ? 1.519 -7.984 13.062 1 92.44 140 ILE B C 1
ATOM 2369 O O . ILE B 1 140 ? 2.602 -8.57 13.094 1 92.44 140 ILE B O 1
ATOM 2373 N N . LYS B 1 141 ? 1.231 -6.938 13.781 1 89 141 LYS B N 1
ATOM 2374 C CA . LYS B 1 141 ? 2.189 -6.48 14.781 1 89 141 LYS B CA 1
ATOM 2375 C C . LYS B 1 141 ? 2.508 -7.59 15.781 1 89 141 LYS B C 1
ATOM 2377 O O . LYS B 1 141 ? 3.648 -7.719 16.234 1 89 141 LYS B O 1
ATOM 2382 N N . SER B 1 142 ? 1.489 -8.32 16.078 1 89.19 142 SER B N 1
ATOM 2383 C CA . SER B 1 142 ? 1.683 -9.43 17.016 1 89.19 142 SER B CA 1
ATOM 2384 C C . SER B 1 142 ? 2.486 -10.555 16.375 1 89.19 142 SER B C 1
ATOM 2386 O O . SER B 1 142 ? 3.154 -11.32 17.078 1 89.19 142 SER B O 1
ATOM 2388 N N . LEU B 1 143 ? 2.375 -10.734 15.07 1 86.44 143 LEU B N 1
ATOM 2389 C CA . LEU B 1 143 ? 3.109 -11.766 14.336 1 86.44 143 LEU B CA 1
ATOM 2390 C C . LEU B 1 143 ? 4.57 -11.367 14.156 1 86.44 143 LEU B C 1
ATOM 2392 O O . LEU B 1 143 ? 5.445 -12.227 14.055 1 86.44 143 LEU B O 1
ATOM 2396 N N . GLY B 1 144 ? 4.93 -10.031 13.664 1 70.69 144 GLY B N 1
ATOM 2397 C CA . GLY B 1 144 ? 6.289 -9.531 13.539 1 70.69 144 GLY B CA 1
ATOM 2398 C C . GLY B 1 144 ? 7.035 -9.492 14.859 1 70.69 144 GLY B C 1
ATOM 2399 O O . GLY B 1 144 ? 8.266 -9.547 14.891 1 70.69 144 GLY B O 1
ATOM 2400 N N . ASP B 1 145 ? 6.367 -8.953 16 1 53.72 145 ASP B N 1
ATOM 2401 C CA . ASP B 1 145 ? 6.965 -8.977 17.344 1 53.72 145 ASP B CA 1
ATOM 2402 C C . ASP B 1 145 ? 7.34 -10.398 17.75 1 53.72 145 ASP B C 1
ATOM 2404 O O . ASP B 1 145 ? 7.738 -10.633 18.891 1 53.72 145 ASP B O 1
ATOM 2408 N N . GLY B 1 146 ? 7.07 -11.211 17.031 1 45.94 146 GLY B N 1
ATOM 2409 C CA . GLY B 1 146 ? 7.598 -12.469 17.547 1 45.94 146 GLY B CA 1
ATOM 2410 C C . GLY B 1 146 ? 9.102 -12.445 17.766 1 45.94 146 GLY B C 1
ATOM 2411 O O . GLY B 1 146 ? 9.781 -11.508 17.328 1 45.94 146 GLY B O 1
ATOM 2412 N N . PRO B 1 147 ? 9.727 -13.297 18.625 1 40.69 147 PRO B N 1
ATOM 2413 C CA . PRO B 1 147 ? 11.07 -13.336 19.203 1 40.69 147 PRO B CA 1
ATOM 2414 C C . PRO B 1 147 ? 12.172 -13.055 18.172 1 40.69 147 PRO B C 1
ATOM 2416 O O . PRO B 1 147 ? 13.297 -12.719 18.547 1 40.69 147 PRO B O 1
ATOM 2419 N N . GLU B 1 148 ? 12.078 -13.336 16.922 1 39.91 148 GLU B N 1
ATOM 2420 C CA . GLU B 1 148 ? 13.344 -13.234 16.203 1 39.91 148 GLU B CA 1
ATOM 2421 C C . GLU B 1 148 ? 13.727 -11.773 15.977 1 39.91 148 GLU B C 1
ATOM 2423 O O . GLU B 1 148 ? 14.82 -11.477 15.477 1 39.91 148 GLU B O 1
ATOM 2428 N N . SER B 1 149 ? 12.922 -10.828 15.883 1 40.06 149 SER B N 1
ATOM 2429 C CA . SER B 1 149 ? 13.336 -9.438 15.758 1 40.06 149 SER B CA 1
ATOM 2430 C C . SER B 1 149 ? 14.156 -9 16.969 1 40.06 149 SER B C 1
ATOM 2432 O O . SER B 1 149 ? 14.656 -7.871 17.016 1 40.06 149 SER B O 1
ATOM 2434 N N . ILE B 1 150 ? 13.984 -9.422 18.25 1 36.91 150 ILE B N 1
ATOM 2435 C CA . ILE B 1 150 ? 14.758 -9.062 19.422 1 36.91 150 ILE B CA 1
ATOM 2436 C C . ILE B 1 150 ? 16.234 -9.336 19.188 1 36.91 150 ILE B C 1
ATOM 2438 O O . ILE B 1 150 ? 17.094 -8.633 19.719 1 36.91 150 ILE B O 1
ATOM 2442 N N . ALA B 1 151 ? 16.609 -10.656 18.875 1 35.41 151 ALA B N 1
ATOM 2443 C CA . ALA B 1 151 ? 17.953 -11.109 19.203 1 35.41 151 ALA B CA 1
ATOM 2444 C C . ALA B 1 151 ? 19 -10.43 18.312 1 35.41 151 ALA B C 1
ATOM 2446 O O . ALA B 1 151 ? 20.188 -10.727 18.406 1 35.41 151 ALA B O 1
ATOM 2447 N N . ALA B 1 152 ? 18.688 -9.852 17.172 1 32.5 152 ALA B N 1
ATOM 2448 C CA . ALA B 1 152 ? 19.953 -9.312 16.688 1 32.5 152 ALA B CA 1
ATOM 2449 C C . ALA B 1 152 ? 20.344 -8.062 17.469 1 32.5 152 ALA B C 1
ATOM 2451 O O . ALA B 1 152 ? 21.156 -7.254 16.984 1 32.5 152 ALA B O 1
ATOM 2452 N N . LYS B 1 153 ? 19.781 -7.746 18.578 1 26.95 153 LYS B N 1
ATOM 2453 C CA . LYS B 1 153 ? 20.531 -6.793 19.406 1 26.95 153 LYS B CA 1
ATOM 2454 C C . LYS B 1 153 ? 21.766 -7.441 20 1 26.95 153 LYS B C 1
ATOM 2456 O O . LYS B 1 153 ? 21.703 -8.555 20.531 1 26.95 153 LYS B O 1
#

Organism: NCBI:txid2511166

Sequence (306 aa):
MSLDLKRQFIAQLVESSRLLRNYIDHRAKARGTTRAQWIVLFRLREQEGLSQVDLADVLELQPISLVRLLDRLVEHGLLERRPDPRDRRTNRLFLTRGGRQLVDDLDSLRDAIASDVLRDVSAKHVESGLATLREVKDRIKSLGDGPESIAAKMSLDLKRQFIAQLVESSRLLRNYIDHRAKARGTTRAQWIVLFRLREQEGLSQVDLADVLELQPISLVRLLDRLVEHGLLERRPDPRDRRTNRLFLTRGGRQLVDDLDSLRDAIASDVLRDVSAKHVESGLATLREVKDRIKSLGDGPESIAAK

pLDDT: mean 88.15, std 13.12, range [26.48, 97.0]

InterPro domains:
  IPR000835 MarR-type HTH domain [PF01047] (34-89)
  IPR000835 MarR-type HTH domain [PR00598] (50-66)
  IPR000835 MarR-type HTH domain [PR00598] (67-82)
  IPR000835 MarR-type HTH domain [PR00598] (86-102)
  IPR000835 MarR-type HTH domain [PS50995] (6-142)
  IPR000835 MarR-type HTH domain [SM00347] (26-126)
  IPR023187 Transcriptional regulator MarR-type, conserved site [PS01117] (65-99)
  IPR036388 Winged helix-like DNA-binding domain superfamily [G3DSA:1.10.10.10] (6-144)
  IPR036390 Winged helix DNA-binding domain superfamily [SSF46785] (5-141)
  IPR039422 Transcription regulators MarR/SlyA-like [PTHR33164] (12-140)

Solvent-accessible surface area (backbone atoms only — not comparable to full-atom values): 16397 Å² total; per-residue (Å²): 119,58,67,65,58,37,46,50,38,54,51,42,46,47,50,30,32,50,54,49,49,51,53,50,46,53,57,34,45,76,70,75,46,47,69,70,53,46,54,54,48,52,50,37,69,76,47,60,56,40,31,68,67,57,46,24,62,74,67,70,44,59,61,70,65,45,50,58,53,48,51,51,36,35,74,70,50,28,32,43,79,39,72,33,91,90,36,83,89,38,49,20,36,36,68,31,73,61,23,48,51,49,46,53,52,48,50,52,48,52,50,49,48,30,48,60,43,44,61,89,56,50,57,65,46,48,52,47,30,39,53,42,37,49,50,37,38,53,39,44,52,59,61,64,65,36,71,76,74,61,63,83,107,118,58,70,66,57,37,45,49,38,54,52,42,46,48,51,30,32,50,54,49,50,52,53,49,46,53,57,32,45,77,72,76,46,48,70,72,55,47,56,54,48,53,50,39,70,77,46,59,55,39,31,66,68,55,47,24,62,75,68,71,46,58,61,70,65,47,50,57,53,48,51,51,36,34,74,71,51,27,33,43,79,38,72,31,92,90,37,82,88,38,48,20,37,38,67,30,75,59,24,49,52,48,45,51,50,47,50,52,46,52,50,49,48,31,49,60,44,42,62,90,56,51,58,67,43,48,52,46,28,40,52,43,37,49,50,37,38,53,39,45,53,60,62,62,66,36,72,74,72,62,65,83,107

Foldseek 3Di:
DDPVVVVVVVVCVVVVVVVLQVVLQVLQVVVVHGPVLLLLLVVCVVPFFDWLVRSCVVVVHDSVVSVVSVVVCVVVVQKDWDADPVDRPITTIHGDPNNVVVNVVVVVVVVVSVCVVCVPPDPVRVVVVVVVVVVVVVVVVVVVPPPPVPPVD/DDPVVVVVVVVCVVVVVVVLQVVLQVLQVVVVHGPVLLLLLVVCVVPFFDWLVRSCVVVVHDSVVSVVSVVVCVVVVQKDWDADPVDRVITTIHGDPNNVVVNVVVVVVVVVSVCVVCVPPDPVRVVVVVVVVVVVVVVVVVVVPPPPVPPVD